Protein 6V4B (pdb70)

Foldseek 3Di:
DAKDKDKDWAAFFFKFKKKQWFDAFFKKKKKKKAFPWFLFWKKKAKFADDDGLCVQLVVLLPDDDQDLVSSCVSQCVSCVVRGPWMFTCSSPRRMTMTMDGHHHTGMMMMIMGGHWAADDPVGGRIGGTIHMMMMMMDTNDVVNVVVNRDGDDDDRMDTD/DFKDKDKDWAAFFFWFKKKQWFDAFQKKKKKKKAFPDFLFWKKKAKFADDDGLCVQLVVLLVDDDQDLVSSCVSQCVSCVVNGPWMWTCSSPRRMTMTMDGHHHTGMMMMIMGGHWAADDPVGGRIGGTIHMMMMMMDTNDVVNVVVNRDGDDDDRMDTD

Radius of gyration: 22.07 Å; Cα contacts (8 Å, |Δi|>4): 811; chains: 2; bounding box: 49×48×57 Å

InterPro domains:
  IPR006201 Neurotransmitter-gated ion-channel [PTHR18945] (329-595)
  IPR006202 Neurotransmitter-gated ion-channel ligand-binding domain [PF02931] (330-462)
  IPR036734 Neurotransmitter-gated ion-channel ligand-binding domain superfamily [G3DSA:2.70.170.10] (327-518)
  IPR036734 Neurotransmitter-gated ion-channel ligand-binding domain superfamily [SSF63712] (329-514)
  IPR038050 Neuronal acetylcholine receptor [G3DSA:1.20.58.390] (519-637)

Structure (mmCIF, N/CA/C/O backbone):
data_6V4B
#
_entry.id   6V4B
#
_cell.length_a   81.350
_cell.length_b   81.350
_cell.length_c   99.260
_cell.angle_alpha   90.000
_cell.angle_beta   90.000
_cell.angle_gamma   120.000
#
_symmetry.space_group_name_H-M   'P 61'
#
loop_
_entity.id
_entity.type
_entity.pdbx_description
1 polymer 'Neur_chan_LBD domain-containing protein'
2 non-polymer GLYCEROL
3 non-polymer '4-(2-HYDROXYETHYL)-1-PIPERAZINE ETHANESULFONIC ACID'
4 non-polymer 'PHOSPHATE ION'
5 water water
#
loop_
_atom_site.group_PDB
_atom_site.id
_atom_site.type_symbol
_atom_site.label_atom_id
_atom_site.label_alt_id
_atom_site.label_comp_id
_atom_site.label_asym_id
_atom_site.label_entity_id
_atom_site.label_seq_id
_atom_site.pdbx_PDB_ins_code
_atom_site.Cartn_x
_atom_site.Cartn_y
_atom_site.Cartn_z
_atom_site.occupancy
_atom_site.B_iso_or_equiv
_atom_site.auth_seq_id
_atom_site.auth_comp_id
_atom_site.auth_asym_id
_atom_site.auth_atom_id
_atom_site.pdbx_PDB_model_num
ATOM 1 N N . GLY A 1 36 ? 37.005 19.013 -17.708 1.00 45.09 36 GLY A N 1
ATOM 2 C CA . GLY A 1 36 ? 35.701 18.469 -17.370 1.00 42.56 36 GLY A CA 1
ATOM 3 C C . GLY A 1 36 ? 35.601 17.881 -15.973 1.00 43.43 36 GLY A C 1
ATOM 4 O O . GLY A 1 36 ? 36.499 17.157 -15.524 1.00 44.83 36 GLY A O 1
ATOM 5 N N . ARG A 1 37 ? 34.484 18.182 -15.286 1.00 34.84 37 ARG A N 1
ATOM 6 C CA . ARG A 1 37 ? 34.136 17.660 -13.963 1.00 33.10 37 ARG A CA 1
ATOM 7 C C . ARG A 1 37 ? 32.778 17.027 -14.159 1.00 34.75 37 ARG A C 1
ATOM 8 O O . ARG A 1 37 ? 31.887 17.666 -14.725 1.00 32.54 37 ARG A O 1
ATOM 16 N N . VAL A 1 38 ? 32.663 15.735 -13.808 1.00 30.47 38 VAL A N 1
ATOM 17 C CA . VAL A 1 38 ? 31.457 14.943 -13.980 1.00 28.94 38 VAL A CA 1
ATOM 18 C C . VAL A 1 38 ? 31.148 14.280 -12.636 1.00 33.15 38 VAL A C 1
ATOM 19 O O . VAL A 1 38 ? 32.049 13.715 -11.998 1.00 33.77 38 VAL A O 1
ATOM 23 N N . GLN A 1 39 ? 29.929 14.143 -12.402 1.00 28.39 39 GLN A N 1
ATOM 24 C CA . GLN A 1 39 ? 29.492 13.666 -11.101 1.00 29.86 39 GLN A CA 1
ATOM 25 C C . GLN A 1 39 ? 28.165 12.983 -11.285 1.00 32.33 39 GLN A C 1
ATOM 26 O O . GLN A 1 39 ? 27.373 13.410 -12.132 1.00 29.98 39 GLN A O 1
ATOM 32 N N A HIS A 1 40 ? 27.937 11.808 -10.643 0.70 31.95 40 HIS A N 1
ATOM 33 N N B HIS A 1 40 ? 27.924 11.774 -10.676 0.30 29.90 40 HIS A N 1
ATOM 34 C CA A HIS A 1 40 ? 26.813 10.878 -10.757 0.70 33.24 40 HIS A CA 1
ATOM 35 C CA B HIS A 1 40 ? 26.740 10.930 -10.870 0.30 29.81 40 HIS A CA 1
ATOM 36 C C A HIS A 1 40 ? 25.935 10.969 -9.507 0.70 33.92 40 HIS A C 1
ATOM 37 C C B HIS A 1 40 ? 25.943 10.775 -9.569 0.30 32.64 40 HIS A C 1
ATOM 38 O O A HIS A 1 40 ? 26.463 11.052 -8.390 0.70 32.63 40 HIS A O 1
ATOM 39 O O B HIS A 1 40 ? 26.528 10.593 -8.494 0.30 31.75 40 HIS A O 1
ATOM 52 N N . PHE A 1 41 ? 24.606 10.836 -9.686 1.00 28.32 41 PHE A N 1
ATOM 53 C CA . PHE A 1 41 ? 23.653 10.723 -8.586 1.00 27.88 41 PHE A CA 1
ATOM 54 C C . PHE A 1 41 ? 22.664 9.661 -8.987 1.00 31.31 41 PHE A C 1
ATOM 55 O O . PHE A 1 41 ? 22.395 9.493 -10.187 1.00 30.32 41 PHE A O 1
ATOM 63 N N . THR A 1 42 ? 22.113 8.949 -7.994 1.00 29.10 42 THR A N 1
ATOM 64 C CA . THR A 1 42 ? 21.059 7.944 -8.166 1.00 28.70 42 THR A CA 1
ATOM 65 C C . THR A 1 42 ? 19.908 8.454 -7.300 1.00 32.11 42 THR A C 1
ATOM 66 O O . THR A 1 42 ? 20.139 8.995 -6.221 1.00 32.13 42 THR A O 1
ATOM 70 N N . GLY A 1 43 ? 18.687 8.294 -7.772 1.00 28.22 43 GLY A N 1
ATOM 71 C CA . GLY A 1 43 ? 17.537 8.717 -7.008 1.00 27.04 43 GLY A CA 1
ATOM 72 C C . GLY A 1 43 ? 16.315 7.913 -7.358 1.00 30.46 43 GLY A C 1
ATOM 73 O O . GLY A 1 43 ? 16.342 7.099 -8.285 1.00 28.97 43 GLY A O 1
ATOM 74 N N A TYR A 1 44 ? 15.253 8.163 -6.643 0.70 28.76 44 TYR A N 1
ATOM 75 N N B TYR A 1 44 ? 15.244 8.127 -6.585 0.30 26.17 44 TYR A N 1
ATOM 76 C CA A TYR A 1 44 ? 13.998 7.487 -6.878 0.70 30.25 44 TYR A CA 1
ATOM 77 C CA B TYR A 1 44 ? 13.961 7.442 -6.719 0.30 25.92 44 TYR A CA 1
ATOM 78 C C A TYR A 1 44 ? 12.908 8.515 -6.782 0.70 31.76 44 TYR A C 1
ATOM 79 C C B TYR A 1 44 ? 12.819 8.453 -6.693 0.30 30.21 44 TYR A C 1
ATOM 80 O O A TYR A 1 44 ? 12.890 9.322 -5.842 0.70 30.46 44 TYR A O 1
ATOM 81 O O B TYR A 1 44 ? 12.681 9.197 -5.715 0.30 29.56 44 TYR A O 1
ATOM 98 N N . ILE A 1 45 ? 12.003 8.469 -7.765 1.00 27.39 45 ILE A N 1
ATOM 99 C CA . ILE A 1 45 ? 10.852 9.352 -7.895 1.00 25.20 45 ILE A CA 1
ATOM 100 C C . ILE A 1 45 ? 9.640 8.581 -7.428 1.00 29.93 45 ILE A C 1
ATOM 101 O O . ILE A 1 45 ? 9.228 7.616 -8.105 1.00 27.47 45 ILE A O 1
ATOM 106 N N A GLU A 1 46 ? 8.944 8.953 -6.301 0.50 25.31 46 GLU A N 1
ATOM 107 N N B GLU A 1 46 ? 9.136 8.897 -6.458 0.50 29.74 46 GLU A N 1
ATOM 108 C CA A GLU A 1 46 ? 7.594 8.499 -5.897 0.50 24.63 46 GLU A CA 1
ATOM 109 C CA B GLU A 1 46 ? 8.287 7.961 -5.725 0.50 30.55 46 GLU A CA 1
ATOM 110 C C A GLU A 1 46 ? 6.575 9.656 -5.726 0.50 27.76 46 GLU A C 1
ATOM 111 C C B GLU A 1 46 ? 6.817 8.127 -6.009 0.50 31.21 46 GLU A C 1
ATOM 112 O O A GLU A 1 46 ? 6.967 10.784 -5.428 0.50 28.28 46 GLU A O 1
ATOM 113 O O B GLU A 1 46 ? 6.142 7.135 -6.240 0.50 29.76 46 GLU A O 1
ATOM 124 N N A ASP A 1 47 ? 5.270 9.472 -5.669 0.50 23.39 47 ASP A N 1
ATOM 125 N N B ASP A 1 47 ? 6.535 9.345 -6.271 0.50 28.08 47 ASP A N 1
ATOM 126 C CA A ASP A 1 47 ? 4.394 10.575 -5.235 0.50 23.23 47 ASP A CA 1
ATOM 127 C CA B ASP A 1 47 ? 5.178 9.651 -6.730 0.50 27.03 47 ASP A CA 1
ATOM 128 C C A ASP A 1 47 ? 4.623 12.010 -5.762 0.50 28.23 47 ASP A C 1
ATOM 129 C C B ASP A 1 47 ? 5.105 10.468 -8.030 0.50 29.11 47 ASP A C 1
ATOM 130 O O A ASP A 1 47 ? 4.299 12.984 -5.102 0.50 28.10 47 ASP A O 1
ATOM 131 O O B ASP A 1 47 ? 4.020 10.819 -8.476 0.50 30.69 47 ASP A O 1
ATOM 140 N N A GLY A 1 48 ? 5.174 12.155 -6.948 0.50 25.30 48 GLY A N 1
ATOM 141 N N B GLY A 1 48 ? 6.247 10.838 -8.578 0.50 24.96 48 GLY A N 1
ATOM 142 C CA A GLY A 1 48 ? 5.439 13.452 -7.563 0.50 25.11 48 GLY A CA 1
ATOM 143 C CA B GLY A 1 48 ? 6.275 11.670 -9.772 0.50 23.40 48 GLY A CA 1
ATOM 144 C C A GLY A 1 48 ? 6.381 14.387 -6.812 0.50 29.56 48 GLY A C 1
ATOM 145 C C B GLY A 1 48 ? 6.928 13.018 -9.550 0.50 25.85 48 GLY A C 1
ATOM 146 O O A GLY A 1 48 ? 6.246 15.579 -6.898 0.50 29.92 48 GLY A O 1
ATOM 147 O O B GLY A 1 48 ? 7.521 13.572 -10.473 0.50 24.79 48 GLY A O 1
ATOM 148 N N A ARG A 1 49 ? 7.270 13.802 -6.021 0.50 24.86 49 ARG A N 1
ATOM 149 N N B ARG A 1 49 ? 6.880 13.539 -8.322 0.50 23.11 49 ARG A N 1
ATOM 150 C CA A ARG A 1 49 ? 8.242 14.506 -5.245 0.50 24.88 49 ARG A CA 1
ATOM 151 C CA B ARG A 1 49 ? 7.533 14.821 -8.012 0.50 22.06 49 ARG A CA 1
ATOM 152 C C A ARG A 1 49 ? 9.505 14.443 -6.081 0.50 27.19 49 ARG A C 1
ATOM 153 C C B ARG A 1 49 ? 9.055 14.628 -7.905 0.50 24.39 49 ARG A C 1
ATOM 154 O O A ARG A 1 49 ? 10.110 13.424 -6.234 0.50 26.33 49 ARG A O 1
ATOM 155 O O B ARG A 1 49 ? 9.511 13.525 -7.616 0.50 23.01 49 ARG A O 1
ATOM 170 N N A GLY A 1 50 ? 9.792 15.554 -6.722 0.50 23.51 50 GLY A N 1
ATOM 171 N N B GLY A 1 50 ? 9.825 15.680 -8.154 0.50 22.69 50 GLY A N 1
ATOM 172 C CA A GLY A 1 50 ? 11.030 15.703 -7.481 0.50 23.79 50 GLY A CA 1
ATOM 173 C CA B GLY A 1 50 ? 11.280 15.547 -8.151 0.50 22.51 50 GLY A CA 1
ATOM 174 C C A GLY A 1 50 ? 12.211 15.926 -6.565 0.50 27.24 50 GLY A C 1
ATOM 175 C C B GLY A 1 50 ? 12.096 15.767 -6.890 0.50 26.64 50 GLY A C 1
ATOM 176 O O A GLY A 1 50 ? 12.033 16.175 -5.363 0.50 26.86 50 GLY A O 1
ATOM 177 O O B GLY A 1 50 ? 11.565 15.865 -5.781 0.50 27.06 50 GLY A O 1
ATOM 178 N N . ILE A 1 51 ? 13.431 15.842 -7.108 1.00 23.78 51 ILE A N 1
ATOM 179 C CA . ILE A 1 51 ? 14.571 16.016 -6.211 1.00 22.89 51 ILE A CA 1
ATOM 180 C C . ILE A 1 51 ? 15.404 17.177 -6.751 1.00 26.73 51 ILE A C 1
ATOM 181 O O . ILE A 1 51 ? 15.673 17.245 -7.964 1.00 26.14 51 ILE A O 1
ATOM 186 N N . PHE A 1 52 ? 15.844 18.047 -5.837 1.00 25.07 52 PHE A N 1
ATOM 187 C CA . PHE A 1 52 ? 16.707 19.183 -6.137 1.00 26.00 52 PHE A CA 1
ATOM 188 C C . PHE A 1 52 ? 18.165 18.906 -5.816 1.00 29.51 52 PHE A C 1
ATOM 189 O O . PHE A 1 52 ? 18.475 18.281 -4.779 1.00 27.93 52 PHE A O 1
ATOM 197 N N . TYR A 1 53 ? 19.065 19.460 -6.660 1.00 23.90 53 TYR A N 1
ATOM 198 C CA . TYR A 1 53 ? 20.513 19.377 -6.496 1.00 23.49 53 TYR A CA 1
ATOM 199 C C . TYR A 1 53 ? 21.063 20.775 -6.592 1.00 30.11 53 TYR A C 1
ATOM 200 O O . TYR A 1 53 ? 20.714 21.492 -7.537 1.00 29.66 53 TYR A O 1
ATOM 209 N N . SER A 1 54 ? 21.894 21.162 -5.613 1.00 27.13 54 SER A N 1
ATOM 210 C CA . SER A 1 54 ? 22.543 22.471 -5.500 1.00 28.20 54 SER A CA 1
ATOM 211 C C . SER A 1 54 ? 23.820 22.542 -6.306 1.00 32.40 54 SER A C 1
ATOM 212 O O . SER A 1 54 ? 24.653 21.640 -6.217 1.00 33.57 54 SER A O 1
ATOM 215 N N . LEU A 1 55 ? 23.991 23.625 -7.059 1.00 28.41 55 LEU A N 1
ATOM 216 C CA . LEU A 1 55 ? 25.191 23.885 -7.851 1.00 28.54 55 LEU A CA 1
ATOM 217 C C . LEU A 1 55 ? 25.753 25.228 -7.344 1.00 33.07 55 LEU A C 1
ATOM 218 O O . LEU A 1 55 ? 25.510 26.265 -7.963 1.00 30.91 55 LEU A O 1
ATOM 223 N N . PRO A 1 56 ? 26.434 25.233 -6.176 1.00 31.76 56 PRO A N 1
ATOM 224 C CA . PRO A 1 56 ? 26.921 26.509 -5.628 1.00 33.24 56 PRO A CA 1
ATOM 225 C C . PRO A 1 56 ? 28.100 27.084 -6.398 1.00 36.04 56 PRO A C 1
ATOM 226 O O . PRO A 1 56 ? 28.899 26.335 -6.968 1.00 34.50 56 PRO A O 1
ATOM 230 N N . ASP A 1 57 ? 28.210 28.415 -6.403 1.00 35.37 57 ASP A N 1
ATOM 231 C CA . ASP A 1 57 ? 29.346 29.147 -6.976 1.00 37.28 57 ASP A CA 1
ATOM 232 C C . ASP A 1 57 ? 29.623 28.839 -8.469 1.00 39.15 57 ASP A C 1
ATOM 233 O O . ASP A 1 57 ? 30.786 28.674 -8.882 1.00 39.46 57 ASP A O 1
ATOM 238 N N . MET A 1 58 ? 28.544 28.781 -9.276 1.00 31.87 58 MET A N 1
ATOM 239 C CA . MET A 1 58 ? 28.669 28.644 -10.725 1.00 30.54 58 MET A CA 1
ATOM 240 C C . MET A 1 58 ? 29.164 29.998 -11.255 1.00 35.69 58 MET A C 1
ATOM 241 O O . MET A 1 58 ? 28.824 31.040 -10.686 1.00 35.20 58 MET A O 1
ATOM 246 N N . LYS A 1 59 ? 29.987 29.993 -12.275 1.00 32.00 59 LYS A N 1
ATOM 247 C CA . LYS A 1 59 ? 30.523 31.221 -12.856 1.00 32.58 59 LYS A CA 1
ATOM 248 C C . LYS A 1 59 ? 29.962 31.445 -14.238 1.00 35.41 59 LYS A C 1
ATOM 249 O O . LYS A 1 59 ? 29.738 30.507 -14.962 1.00 32.46 59 LYS A O 1
ATOM 255 N N . GLN A 1 60 ? 29.777 32.703 -14.605 1.00 35.71 60 GLN A N 1
ATOM 256 C CA . GLN A 1 60 ? 29.262 33.041 -15.907 1.00 36.00 60 GLN A CA 1
ATOM 257 C C . GLN A 1 60 ? 30.151 32.446 -16.970 1.00 40.09 60 GLN A C 1
ATOM 258 O O . GLN A 1 60 ? 31.348 32.541 -16.913 1.00 38.49 60 GLN A O 1
ATOM 264 N N . GLY A 1 61 ? 29.512 31.810 -17.935 1.00 37.71 61 GLY A N 1
ATOM 265 C CA . GLY A 1 61 ? 30.208 31.160 -19.009 1.00 38.63 61 GLY A CA 1
ATOM 266 C C . GLY A 1 61 ? 30.468 29.687 -18.809 1.00 41.03 61 GLY A C 1
ATOM 267 O O . GLY A 1 61 ? 30.766 28.992 -19.732 1.00 40.49 61 GLY A O 1
ATOM 268 N N . ASP A 1 62 ? 30.304 29.193 -17.596 1.00 35.57 62 ASP A N 1
ATOM 269 C CA . ASP A 1 62 ? 30.416 27.767 -17.345 1.00 33.10 62 ASP A CA 1
ATOM 270 C C . ASP A 1 62 ? 29.255 27.080 -18.114 1.00 34.92 62 ASP A C 1
ATOM 271 O O . ASP A 1 62 ? 28.214 27.651 -18.277 1.00 32.87 62 ASP A O 1
ATOM 276 N N . ILE A 1 63 ? 29.461 25.858 -18.591 1.00 31.00 63 ILE A N 1
ATOM 277 C CA . ILE A 1 63 ? 28.372 25.145 -19.243 1.00 28.91 63 ILE A CA 1
ATOM 278 C C . ILE A 1 63 ? 28.024 23.929 -18.422 1.00 32.21 63 ILE A C 1
ATOM 279 O O . ILE A 1 63 ? 28.886 23.080 -18.161 1.00 30.10 63 ILE A O 1
ATOM 284 N N . ILE A 1 64 ? 26.743 23.827 -18.052 1.00 27.68 64 ILE A N 1
ATOM 285 C CA . ILE A 1 64 ? 26.238 22.683 -17.313 1.00 27.89 64 ILE A CA 1
ATOM 286 C C . ILE A 1 64 ? 25.606 21.705 -18.311 1.00 28.35 64 ILE A C 1
ATOM 287 O O . ILE A 1 64 ? 24.780 22.100 -19.142 1.00 26.59 64 ILE A O 1
ATOM 292 N N . TYR A 1 65 ? 25.976 20.426 -18.201 1.00 25.35 65 TYR A N 1
ATOM 293 C CA . TYR A 1 65 ? 25.391 19.368 -19.006 1.00 26.03 65 TYR A CA 1
ATOM 294 C C . TYR A 1 65 ? 24.731 18.417 -18.033 1.00 27.93 65 TYR A C 1
ATOM 295 O O . TYR A 1 65 ? 25.301 18.085 -16.987 1.00 26.49 65 TYR A O 1
ATOM 304 N N . ALA A 1 66 ? 23.525 17.995 -18.355 1.00 24.51 66 ALA A N 1
ATOM 305 C CA . ALA A 1 66 ? 22.850 17.035 -17.513 1.00 24.32 66 ALA A CA 1
ATOM 306 C C . ALA A 1 66 ? 22.173 15.975 -18.366 1.00 28.24 66 ALA A C 1
ATOM 307 O O . ALA A 1 66 ? 21.611 16.292 -19.409 1.00 26.18 66 ALA A O 1
ATOM 309 N N . SER A 1 67 ? 22.271 14.720 -17.950 1.00 24.75 67 SER A N 1
ATOM 310 C CA . SER A 1 67 ? 21.512 13.641 -18.565 1.00 24.89 67 SER A CA 1
ATOM 311 C C . SER A 1 67 ? 20.846 12.864 -17.412 1.00 27.20 67 SER A C 1
ATOM 312 O O . SER A 1 67 ? 21.462 12.644 -16.363 1.00 25.13 67 SER A O 1
ATOM 315 N N . MET A 1 68 ? 19.588 12.519 -17.583 1.00 23.56 68 MET A N 1
ATOM 316 C CA . MET A 1 68 ? 18.839 11.803 -16.577 1.00 23.25 68 MET A CA 1
ATOM 317 C C . MET A 1 68 ? 18.202 10.611 -17.289 1.00 28.09 68 MET A C 1
ATOM 318 O O . MET A 1 68 ? 17.461 10.792 -18.260 1.00 28.59 68 MET A O 1
ATOM 323 N N . GLN A 1 69 ? 18.486 9.403 -16.952 1.00 24.80 69 GLN A N 1
ATOM 324 C CA . GLN A 1 69 ? 17.967 8.168 -17.508 1.00 26.99 69 GLN A CA 1
ATOM 325 C C . GLN A 1 69 ? 17.235 7.359 -16.482 1.00 28.69 69 GLN A C 1
ATOM 326 O O . GLN A 1 69 ? 17.712 7.204 -15.358 1.00 26.55 69 GLN A O 1
ATOM 332 N N . ASN A 1 70 ? 16.177 6.761 -17.032 1.00 24.48 70 ASN A N 1
ATOM 333 C CA . ASN A 1 70 ? 15.362 5.821 -16.276 1.00 24.47 70 ASN A CA 1
ATOM 334 C C . ASN A 1 70 ? 16.270 4.582 -15.983 1.00 28.37 70 ASN A C 1
ATOM 335 O O . ASN A 1 70 ? 16.892 4.054 -16.887 1.00 29.55 70 ASN A O 1
ATOM 340 N N . THR A 1 71 ? 16.345 4.139 -14.736 1.00 26.75 71 THR A N 1
ATOM 341 C CA . THR A 1 71 ? 17.093 2.901 -14.399 1.00 29.08 71 THR A CA 1
ATOM 342 C C . THR A 1 71 ? 16.166 1.836 -13.762 1.00 34.42 71 THR A C 1
ATOM 343 O O . THR A 1 71 ? 16.644 0.823 -13.245 1.00 37.47 71 THR A O 1
ATOM 347 N N . GLY A 1 72 ? 14.852 2.060 -13.799 1.00 30.94 72 GLY A N 1
ATOM 348 C CA . GLY A 1 72 ? 13.893 1.109 -13.245 1.00 31.58 72 GLY A CA 1
ATOM 349 C C . GLY A 1 72 ? 12.509 1.727 -13.147 1.00 33.97 72 GLY A C 1
ATOM 350 O O . GLY A 1 72 ? 12.403 2.935 -12.933 1.00 31.66 72 GLY A O 1
ATOM 351 N N . GLY A 1 73 ? 11.459 0.910 -13.287 1.00 31.86 73 GLY A N 1
ATOM 352 C CA . GLY A 1 73 ? 10.087 1.430 -13.251 1.00 30.67 73 GLY A CA 1
ATOM 353 C C . GLY A 1 73 ? 9.696 2.151 -14.526 1.00 32.28 73 GLY A C 1
ATOM 354 O O . GLY A 1 73 ? 10.460 2.143 -15.491 1.00 31.44 73 GLY A O 1
ATOM 355 N N . ASN A 1 74 ? 8.495 2.798 -14.554 1.00 28.96 74 ASN A N 1
ATOM 356 C CA . ASN A 1 74 ? 7.998 3.452 -15.768 1.00 28.11 74 ASN A CA 1
ATOM 357 C C . ASN A 1 74 ? 8.403 4.927 -15.892 1.00 31.17 74 ASN A C 1
ATOM 358 O O . ASN A 1 74 ? 7.885 5.626 -16.762 1.00 30.23 74 ASN A O 1
ATOM 363 N N . LEU A 1 75 ? 9.307 5.383 -15.041 1.00 27.39 75 LEU A N 1
ATOM 364 C CA . LEU A 1 75 ? 9.739 6.795 -15.008 1.00 25.96 75 LEU A CA 1
ATOM 365 C C . LEU A 1 75 ? 10.111 7.395 -16.371 1.00 29.37 75 LEU A C 1
ATOM 366 O O . LEU A 1 75 ? 11.027 6.920 -17.060 1.00 28.49 75 LEU A O 1
ATOM 371 N N . ASP A 1 76 ? 9.388 8.480 -16.732 1.00 25.91 76 ASP A N 1
ATOM 372 C CA . ASP A 1 76 ? 9.621 9.325 -17.905 1.00 24.71 76 ASP A CA 1
ATOM 373 C C . ASP A 1 76 ? 10.290 10.597 -17.318 1.00 26.05 76 ASP A C 1
ATOM 374 O O . ASP A 1 76 ? 9.615 11.420 -16.674 1.00 23.74 76 ASP A O 1
ATOM 379 N N . PRO A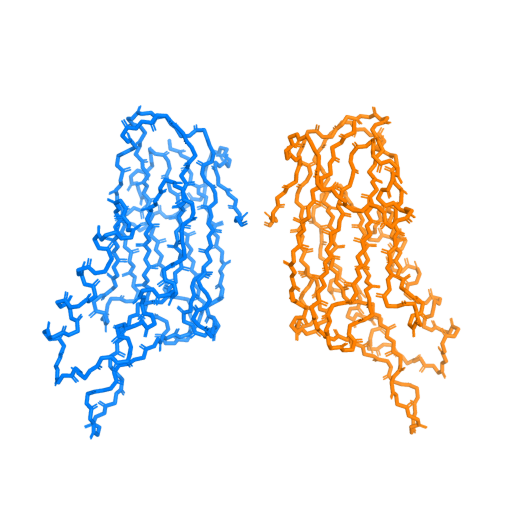 1 77 ? 11.628 10.710 -17.467 1.00 24.51 77 PRO A N 1
ATOM 380 C CA . PRO A 1 77 ? 12.340 11.828 -16.832 1.00 23.47 77 PRO A CA 1
ATOM 381 C C . PRO A 1 77 ? 12.011 13.210 -17.357 1.00 24.85 77 PRO A C 1
ATOM 382 O O . PRO A 1 77 ? 11.718 13.402 -18.535 1.00 24.95 77 PRO A O 1
ATOM 386 N N . LEU A 1 78 ? 12.082 14.166 -16.433 1.00 21.92 78 LEU A N 1
ATOM 387 C CA . LEU A 1 78 ? 12.007 15.594 -16.594 1.00 22.30 78 LEU A CA 1
ATOM 388 C C . LEU A 1 78 ? 13.215 16.148 -15.801 1.00 24.00 78 LEU A C 1
ATOM 389 O O . LEU A 1 78 ? 13.390 15.845 -14.597 1.00 24.97 78 LEU A O 1
ATOM 394 N N . VAL A 1 79 ? 14.083 16.867 -16.498 1.00 21.95 79 VAL A N 1
ATOM 395 C CA . VAL A 1 79 ? 15.281 17.496 -15.903 1.00 20.85 79 VAL A CA 1
ATOM 396 C C . VAL A 1 79 ? 15.231 18.978 -16.227 1.00 24.49 79 VAL A C 1
ATOM 397 O O . VAL A 1 79 ? 14.892 19.364 -17.362 1.00 21.84 79 VAL A O 1
ATOM 401 N N . GLY A 1 80 ? 15.504 19.796 -15.220 1.00 21.93 80 GLY A N 1
ATOM 402 C CA . GLY A 1 80 ? 15.519 21.244 -15.405 1.00 22.02 80 GLY A CA 1
ATOM 403 C C . GLY A 1 80 ? 16.593 21.916 -14.583 1.00 26.08 80 GLY A C 1
ATOM 404 O O . GLY A 1 80 ? 17.135 21.327 -13.641 1.00 25.26 80 GLY A O 1
ATOM 405 N N . ILE A 1 81 ? 16.852 23.180 -14.901 1.00 21.85 81 ILE A N 1
ATOM 406 C CA . ILE A 1 81 ? 17.775 24.018 -14.171 1.00 21.38 81 ILE A CA 1
ATOM 407 C C . ILE A 1 81 ? 17.085 25.341 -13.904 1.00 26.13 81 ILE A C 1
ATOM 408 O O . ILE A 1 81 ? 16.334 25.860 -14.750 1.00 25.26 81 ILE A O 1
ATOM 413 N N . MET A 1 82 ? 17.339 25.877 -12.730 1.00 25.54 82 MET A N 1
ATOM 414 C CA . MET A 1 82 ? 16.847 27.179 -12.328 1.00 25.91 82 MET A CA 1
ATOM 415 C C . MET A 1 82 ? 17.916 27.855 -11.444 1.00 29.81 82 MET A C 1
ATOM 416 O O . MET A 1 82 ? 18.936 27.229 -11.125 1.00 26.54 82 MET A O 1
ATOM 421 N N . ALA A 1 83 ? 17.696 29.128 -11.106 1.00 30.46 83 ALA A N 1
ATOM 422 C CA . ALA A 1 83 ? 18.595 29.923 -10.259 1.00 34.28 83 ALA A CA 1
ATOM 423 C C . ALA A 1 83 ? 18.213 29.678 -8.789 1.00 44.95 83 ALA A C 1
ATOM 424 O O . ALA A 1 83 ? 18.900 28.899 -8.126 1.00 50.36 83 ALA A O 1
ATOM 426 N N . GLU A 1 84 ? 17.105 30.275 -8.303 1.00 38.70 84 GLU A N 1
ATOM 427 C CA . GLU A 1 84 ? 16.581 30.057 -6.947 1.00 38.41 84 GLU A CA 1
ATOM 428 C C . GLU A 1 84 ? 15.665 28.834 -6.995 1.00 41.62 84 GLU A C 1
ATOM 429 O O . GLU A 1 84 ? 14.976 28.623 -7.995 1.00 38.55 84 GLU A O 1
ATOM 435 N N . GLU A 1 85 ? 15.662 28.030 -5.922 1.00 39.92 85 GLU A N 1
ATOM 436 C CA . GLU A 1 85 ? 14.848 26.828 -5.844 1.00 40.29 85 GLU A CA 1
ATOM 437 C C . GLU A 1 85 ? 13.350 27.164 -5.734 1.00 48.25 85 GLU A C 1
ATOM 438 O O . GLU A 1 85 ? 12.936 27.772 -4.745 1.00 50.32 85 GLU A O 1
ATOM 444 N N . ILE A 1 86 ? 12.552 26.863 -6.903 1.00 44.43 86 ILE A N 1
ATOM 445 C CA . ILE A 1 86 ? 11.098 27.008 -6.726 1.00 44.51 86 ILE A CA 1
ATOM 446 C C . ILE A 1 86 ? 10.447 25.621 -6.879 1.00 44.27 86 ILE A C 1
ATOM 447 O O . ILE A 1 86 ? 10.846 24.853 -7.751 1.00 41.54 86 ILE A O 1
ATOM 452 N N . ASP A 1 87 ? 9.360 25.270 -6.449 1.00 39.71 87 ASP A N 1
ATOM 453 C CA . ASP A 1 87 ? 8.734 23.951 -6.560 1.00 37.01 87 ASP A CA 1
ATOM 454 C C . ASP A 1 87 ? 7.856 23.745 -7.789 1.00 37.44 87 ASP A C 1
ATOM 455 O O . ASP A 1 87 ? 6.736 24.259 -7.836 1.00 39.02 87 ASP A O 1
ATOM 460 N N . PRO A 1 88 ? 8.276 22.882 -8.736 1.00 30.48 88 PRO A N 1
ATOM 461 C CA . PRO A 1 88 ? 7.438 22.635 -9.924 1.00 29.24 88 PRO A CA 1
ATOM 462 C C . PRO A 1 88 ? 6.145 21.891 -9.585 1.00 30.00 88 PRO A C 1
ATOM 463 O O . PRO A 1 88 ? 5.207 21.925 -10.380 1.00 29.12 88 PRO A O 1
ATOM 467 N N . ALA A 1 89 ? 6.097 21.212 -8.406 1.00 25.95 89 ALA A N 1
ATOM 468 C CA . ALA A 1 89 ? 4.939 20.400 -8.034 1.00 24.99 89 ALA A CA 1
ATOM 469 C C . ALA A 1 89 ? 3.632 21.204 -8.058 1.00 26.45 89 ALA A C 1
ATOM 470 O O . ALA A 1 89 ? 2.589 20.692 -8.469 1.00 26.51 89 ALA A O 1
ATOM 472 N N . VAL A 1 90 ? 3.688 22.455 -7.640 1.00 23.67 90 VAL A N 1
ATOM 473 C CA . VAL A 1 90 ? 2.473 23.298 -7.603 1.00 24.81 90 VAL A CA 1
ATOM 474 C C . VAL A 1 90 ? 1.912 23.559 -9.012 1.00 26.96 90 VAL A C 1
ATOM 475 O O . VAL A 1 90 ? 0.754 23.225 -9.273 1.00 25.68 90 VAL A O 1
ATOM 479 N N . SER A 1 91 ? 2.720 24.172 -9.906 1.00 25.02 91 SER A N 1
ATOM 480 C CA . SER A 1 91 ? 2.254 24.446 -11.273 1.00 26.87 91 SER A CA 1
ATOM 481 C C . SER A 1 91 ? 2.006 23.178 -12.103 1.00 31.86 91 SER A C 1
ATOM 482 O O . SER A 1 91 ? 1.005 23.123 -12.818 1.00 32.32 91 SER A O 1
ATOM 485 N N . LEU A 1 92 ? 2.843 22.121 -11.954 1.00 28.85 92 LEU A N 1
ATOM 486 C CA . LEU A 1 92 ? 2.609 20.857 -12.693 1.00 28.34 92 LEU A CA 1
ATOM 487 C C . LEU A 1 92 ? 1.353 20.142 -12.196 1.00 32.48 92 LEU A C 1
ATOM 488 O O . LEU A 1 92 ? 0.627 19.539 -12.993 1.00 31.71 92 LEU A O 1
ATOM 493 N N . GLY A 1 93 ? 1.082 20.252 -10.889 1.00 27.93 93 GLY A N 1
ATOM 494 C CA . GLY A 1 93 ? -0.147 19.727 -10.285 1.00 26.75 93 GLY A CA 1
ATOM 495 C C . GLY A 1 93 ? -1.363 20.346 -10.942 1.00 31.12 93 GLY A C 1
ATOM 496 O O . GLY A 1 93 ? -2.353 19.663 -11.203 1.00 32.36 93 GLY A O 1
ATOM 497 N N . GLN A 1 94 ? -1.297 21.649 -11.254 1.00 28.28 94 GLN A N 1
ATOM 498 C CA . GLN A 1 94 ? -2.418 22.329 -11.921 1.00 28.60 94 GLN A CA 1
ATOM 499 C C . GLN A 1 94 ? -2.626 21.815 -13.373 1.00 31.46 94 GLN A C 1
ATOM 500 O O . GLN A 1 94 ? -3.763 21.766 -13.844 1.00 31.91 94 GLN A O 1
ATOM 506 N N . VAL A 1 95 ? -1.534 21.389 -14.050 1.00 27.74 95 VAL A N 1
ATOM 507 C CA . VAL A 1 95 ? -1.595 20.837 -15.414 1.00 28.24 95 VAL A CA 1
ATOM 508 C C . VAL A 1 95 ? -2.376 19.515 -15.331 1.00 31.30 95 VAL A C 1
ATOM 509 O O . VAL A 1 95 ? -3.234 19.259 -16.164 1.00 30.90 95 VAL A O 1
ATOM 513 N N . LEU A 1 96 ? -2.094 18.712 -14.297 1.00 30.61 96 LEU A N 1
ATOM 514 C CA . LEU A 1 96 ? -2.726 17.400 -14.070 1.00 31.53 96 LEU A CA 1
ATOM 515 C C . LEU A 1 96 ? -4.233 17.463 -13.884 1.00 35.79 96 LEU A C 1
ATOM 516 O O . LEU A 1 96 ? -4.944 16.539 -14.266 1.00 34.88 96 LEU A O 1
ATOM 521 N N . GLU A 1 97 ? -4.722 18.593 -13.256 1.00 34.72 97 GLU A N 1
ATOM 522 C CA . GLU A 1 97 ? -6.168 18.807 -13.159 1.00 36.65 97 GLU A CA 1
ATOM 523 C C . GLU A 1 97 ? -6.807 19.273 -14.460 1.00 41.22 97 GLU A C 1
ATOM 524 O O . GLU A 1 97 ? -8.021 19.114 -14.638 1.00 41.89 97 GLU A O 1
ATOM 530 N N . LYS A 1 98 ? -6.218 19.842 -15.281 1.00 37.92 98 LYS A N 1
ATOM 531 C CA . LYS A 1 98 ? -6.830 20.362 -16.507 1.00 38.06 98 LYS A CA 1
ATOM 532 C C . LYS A 1 98 ? -7.488 19.292 -17.348 1.00 43.60 98 LYS A C 1
ATOM 533 O O . LYS A 1 98 ? -7.041 18.138 -17.361 1.00 42.52 98 LYS A O 1
ATOM 539 N N . ALA A 1 99 ? -8.577 19.680 -18.034 1.00 43.61 99 ALA A N 1
ATOM 540 C CA . ALA A 1 99 ? -9.295 18.804 -18.949 1.00 44.13 99 ALA A CA 1
ATOM 541 C C . ALA A 1 99 ? -8.459 18.837 -20.223 1.00 45.42 99 ALA A C 1
ATOM 542 O O . ALA A 1 99 ? -8.353 19.883 -20.882 1.00 48.10 99 ALA A O 1
ATOM 544 N N . LEU A 1 100 ? -7.741 17.745 -20.466 1.00 36.74 100 LEU A N 1
ATOM 545 C CA . LEU A 1 100 ? -6.859 17.588 -21.619 1.00 35.27 100 LEU A CA 1
ATOM 546 C C . LEU A 1 100 ? -7.384 16.449 -22.466 1.00 39.00 100 LEU A C 1
ATOM 547 O O . LEU A 1 100 ? -7.666 15.374 -21.942 1.00 38.88 100 LEU A O 1
ATOM 552 N N . ALA A 1 101 ? -7.568 16.704 -23.755 1.00 36.44 101 ALA A N 1
ATOM 553 C CA . ALA A 1 101 ? -8.131 15.710 -24.667 1.00 37.28 101 ALA A CA 1
ATOM 554 C C . ALA A 1 101 ? -7.064 14.994 -25.491 1.00 37.24 101 ALA A C 1
ATOM 555 O O . ALA A 1 101 ? -7.346 13.949 -26.071 1.00 36.56 101 ALA A O 1
ATOM 557 N N . SER A 1 102 ? -5.850 15.559 -25.574 1.00 31.45 102 SER A N 1
ATOM 558 C CA . SER A 1 102 ? -4.814 14.976 -26.403 1.00 30.50 102 SER A CA 1
ATOM 559 C C . SER A 1 102 ? -3.421 15.338 -25.957 1.00 31.97 102 SER A C 1
ATOM 560 O O . SER A 1 102 ? -3.227 16.311 -25.203 1.00 29.71 102 SER A O 1
ATOM 563 N N . GLU A 1 103 ? -2.443 14.611 -26.516 1.00 29.29 103 GLU A N 1
ATOM 564 C CA . GLU A 1 103 ? -1.029 14.858 -26.272 1.00 28.65 103 GLU A CA 1
ATOM 565 C C . GLU A 1 103 ? -0.636 16.291 -26.706 1.00 32.91 103 GLU A C 1
ATOM 566 O O . GLU A 1 103 ? 0.132 16.928 -25.984 1.00 30.25 103 GLU A O 1
ATOM 572 N N . ASN A 1 104 ? -1.212 16.814 -27.828 1.00 31.37 104 ASN A N 1
ATOM 573 C CA . ASN A 1 104 ? -0.939 18.194 -28.286 1.00 32.06 104 ASN A CA 1
ATOM 574 C C . ASN A 1 104 ? -1.333 19.218 -27.200 1.00 33.51 104 ASN A C 1
ATOM 575 O O . ASN A 1 104 ? -0.536 20.123 -26.895 1.00 30.90 104 ASN A O 1
ATOM 580 N N . ASP A 1 105 ? -2.530 19.040 -26.596 1.00 28.72 105 ASP A N 1
ATOM 581 C CA . ASP A 1 105 ? -3.034 19.893 -25.499 1.00 28.28 105 ASP A CA 1
ATOM 582 C C . ASP A 1 105 ? -2.073 19.800 -24.284 1.00 31.26 105 ASP A C 1
ATOM 583 O O . ASP A 1 105 ? -1.704 20.817 -23.704 1.00 30.19 105 ASP A O 1
ATOM 588 N N . LEU A 1 106 ? -1.649 18.575 -23.928 1.00 27.18 106 LEU A N 1
ATOM 589 C CA . LEU A 1 106 ? -0.729 18.355 -22.815 1.00 25.70 106 LEU A CA 1
ATOM 590 C C . LEU A 1 106 ? 0.616 19.047 -23.085 1.00 27.87 106 LEU A C 1
ATOM 591 O O . LEU A 1 106 ? 1.058 19.807 -22.226 1.00 27.57 106 LEU A O 1
ATOM 596 N N . ILE A 1 107 ? 1.228 18.830 -24.285 1.00 26.40 107 ILE A N 1
ATOM 597 C CA . ILE A 1 107 ? 2.504 19.474 -24.655 1.00 26.35 107 ILE A CA 1
ATOM 598 C C . ILE A 1 107 ? 2.381 21.003 -24.509 1.00 29.51 107 ILE A C 1
ATOM 599 O O . ILE A 1 107 ? 3.259 21.616 -23.903 1.00 27.72 107 ILE A O 1
ATOM 604 N N . SER A 1 108 ? 1.281 21.584 -25.003 1.00 26.91 108 SER A N 1
ATOM 605 C CA . SER A 1 108 ? 1.002 23.039 -24.908 1.00 29.02 108 SER A CA 1
ATOM 606 C C . SER A 1 108 ? 1.001 23.539 -23.433 1.00 32.13 108 SER A C 1
ATOM 607 O O . SER A 1 108 ? 1.748 24.465 -23.103 1.00 31.71 108 SER A O 1
ATOM 610 N N . GLU A 1 109 ? 0.219 22.911 -22.565 1.00 26.53 109 GLU A N 1
ATOM 611 C CA . GLU A 1 109 ? 0.150 23.291 -21.158 1.00 26.31 109 GLU A CA 1
ATOM 612 C C . GLU A 1 109 ? 1.452 23.086 -20.397 1.00 29.39 109 GLU A C 1
ATOM 613 O O . GLU A 1 109 ? 1.861 23.908 -19.640 1.00 30.46 109 GLU A O 1
ATOM 619 N N . LEU A 1 110 ? 2.077 21.948 -20.625 1.00 24.74 110 LEU A N 1
ATOM 620 C CA . LEU A 1 110 ? 3.311 21.616 -19.971 1.00 23.88 110 LEU A CA 1
ATOM 621 C C . LEU A 1 110 ? 4.435 22.568 -20.344 1.00 26.53 110 LEU A C 1
ATOM 622 O O . LEU A 1 110 ? 5.154 23.017 -19.512 1.00 25.28 110 LEU A O 1
ATOM 627 N N . THR A 1 111 ? 4.529 22.874 -21.615 1.00 23.34 111 THR A N 1
ATOM 628 C CA . THR A 1 111 ? 5.557 23.767 -22.101 1.00 23.91 111 THR A CA 1
ATOM 629 C C . THR A 1 111 ? 5.408 25.179 -21.530 1.00 28.24 111 THR A C 1
ATOM 630 O O . THR A 1 111 ? 6.367 25.778 -21.141 1.00 27.23 111 THR A O 1
ATOM 634 N N . ALA A 1 112 ? 4.188 25.663 -21.475 1.00 26.17 112 ALA A N 1
ATOM 635 C CA . ALA A 1 112 ? 3.905 27.007 -20.942 1.00 28.91 112 ALA A CA 1
ATOM 636 C C . ALA A 1 112 ? 4.407 27.102 -19.483 1.00 32.06 112 ALA A C 1
ATOM 637 O O . ALA A 1 112 ? 5.131 28.035 -19.125 1.00 30.81 112 ALA A O 1
ATOM 639 N N . VAL A 1 113 ? 4.081 26.079 -18.676 1.00 27.18 113 VAL A N 1
ATOM 640 C CA . VAL A 1 113 ? 4.476 25.977 -17.274 1.00 27.48 113 VAL A CA 1
ATOM 641 C C . VAL A 1 113 ? 6.001 25.817 -17.128 1.00 28.06 113 VAL A C 1
ATOM 642 O O . VAL A 1 113 ? 6.634 26.617 -16.425 1.00 27.15 113 VAL A O 1
ATOM 646 N N . ALA A 1 114 ? 6.591 24.797 -17.794 1.00 25.09 114 ALA A N 1
ATOM 647 C CA . ALA A 1 114 ? 8.022 24.511 -17.696 1.00 25.06 114 ALA A CA 1
ATOM 648 C C . ALA A 1 114 ? 8.927 25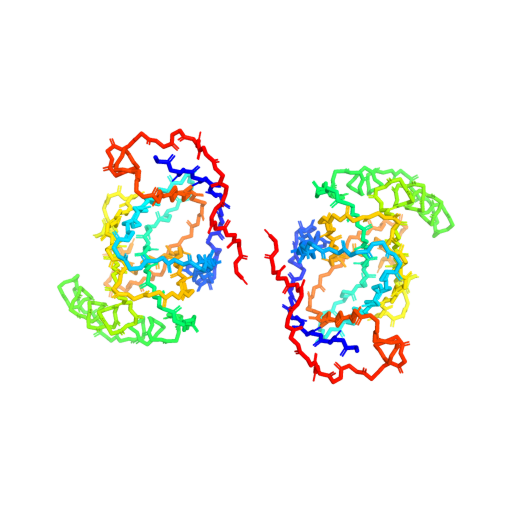.675 -18.178 1.00 28.34 114 ALA A C 1
ATOM 649 O O . ALA A 1 114 ? 9.920 25.989 -17.526 1.00 26.45 114 ALA A O 1
ATOM 651 N N . ASP A 1 115 ? 8.529 26.358 -19.255 1.00 26.67 115 ASP A N 1
ATOM 652 C CA . ASP A 1 115 ? 9.251 27.534 -19.774 1.00 26.51 115 ASP A CA 1
ATOM 653 C C . ASP A 1 115 ? 9.247 28.641 -18.737 1.00 31.41 115 ASP A C 1
ATOM 654 O O . ASP A 1 115 ? 10.178 29.418 -18.688 1.00 32.18 115 ASP A O 1
ATOM 659 N N . ARG A 1 116 ? 8.218 28.720 -17.912 1.00 29.12 116 ARG A N 1
ATOM 660 C CA . ARG A 1 116 ? 8.150 29.750 -16.889 1.00 32.64 116 ARG A CA 1
ATOM 661 C C . ARG A 1 116 ? 9.012 29.392 -15.657 1.00 36.34 116 ARG A C 1
ATOM 662 O O . ARG A 1 116 ? 9.741 30.251 -15.146 1.00 37.52 116 ARG A O 1
ATOM 670 N N . ILE A 1 117 ? 8.903 28.147 -15.199 1.00 30.78 117 ILE A N 1
ATOM 671 C CA . ILE A 1 117 ? 9.554 27.579 -14.009 1.00 32.66 117 ILE A CA 1
ATOM 672 C C . ILE A 1 117 ? 11.068 27.412 -14.159 1.00 33.93 117 ILE A C 1
ATOM 673 O O . ILE A 1 117 ? 11.802 27.655 -13.198 1.00 34.94 117 ILE A O 1
ATOM 678 N N . PHE A 1 118 ? 11.514 26.903 -15.318 1.00 25.69 118 PHE A N 1
ATOM 679 C CA . PHE A 1 118 ? 12.917 26.600 -15.557 1.00 24.56 118 PHE A CA 1
ATOM 680 C C . PHE A 1 118 ? 13.615 27.584 -16.463 1.00 29.27 118 PHE A C 1
ATOM 681 O O . PHE A 1 118 ? 12.989 28.088 -17.385 1.00 29.33 118 PHE A O 1
ATOM 689 N N . LEU A 1 119 ? 14.929 27.774 -16.254 1.00 25.69 119 LEU A N 1
ATOM 690 C CA . LEU A 1 119 ? 15.818 28.545 -17.127 1.00 27.68 119 LEU A CA 1
ATOM 691 C C . LEU A 1 119 ? 16.149 27.682 -18.352 1.00 30.38 119 LEU A C 1
ATOM 692 O O . LEU A 1 119 ? 16.388 28.200 -19.429 1.00 29.77 119 LEU A O 1
ATOM 697 N N . GLY A 1 120 ? 16.151 26.368 -18.149 1.00 25.88 120 GLY A N 1
ATOM 698 C CA . GLY A 1 120 ? 16.390 25.374 -19.179 1.00 25.11 120 GLY A CA 1
ATOM 699 C C . GLY A 1 120 ? 15.799 24.057 -18.713 1.00 27.26 120 GLY A C 1
ATOM 700 O O . GLY A 1 120 ? 15.865 23.749 -17.511 1.00 24.40 120 GLY A O 1
ATOM 701 N N . TRP A 1 121 ? 15.199 23.275 -19.626 1.00 24.49 121 TRP A N 1
ATOM 702 C CA . TRP A 1 121 ? 14.597 21.982 -19.254 1.00 24.96 121 TRP A CA 1
ATOM 703 C C . TRP A 1 121 ? 14.471 21.036 -20.438 1.00 26.52 121 TRP A C 1
ATOM 704 O O . TRP A 1 121 ? 14.507 21.468 -21.594 1.00 25.03 121 T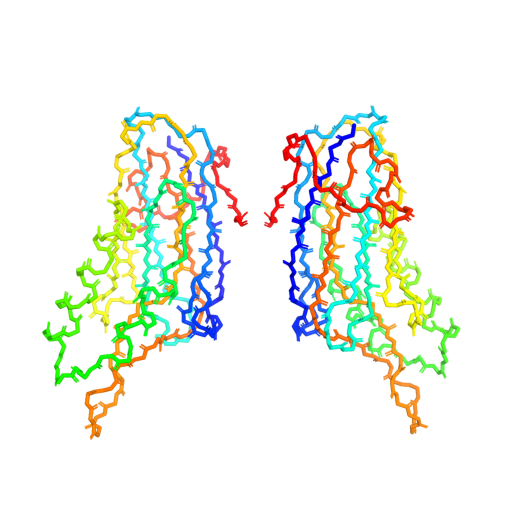RP A O 1
ATOM 715 N N . ASP A 1 122 ? 14.235 19.761 -20.129 1.00 22.85 122 ASP A N 1
ATOM 716 C CA . ASP A 1 122 ? 14.025 18.728 -21.139 1.00 23.92 122 ASP A CA 1
ATOM 717 C C . ASP A 1 122 ? 13.294 17.603 -20.485 1.00 27.01 122 ASP A C 1
ATOM 718 O O . ASP A 1 122 ? 13.500 17.306 -19.300 1.00 24.85 122 ASP A O 1
ATOM 723 N N . ASP A 1 123 ? 12.406 17.007 -21.247 1.00 24.25 123 ASP A N 1
ATOM 724 C CA . ASP A 1 123 ? 11.771 15.776 -20.841 1.00 24.76 123 ASP A CA 1
ATOM 725 C C . ASP A 1 123 ? 11.967 14.749 -21.978 1.00 32.11 123 ASP A C 1
ATOM 726 O O . ASP A 1 123 ? 12.593 15.071 -22.990 1.00 31.75 123 ASP A O 1
ATOM 731 N N . ASP A 1 124 ? 11.480 13.542 -21.803 1.00 30.78 124 ASP A N 1
ATOM 732 C CA . ASP A 1 124 ? 11.695 12.484 -22.781 1.00 32.64 124 ASP A CA 1
ATOM 733 C C . ASP A 1 124 ? 10.556 12.363 -23.819 1.00 38.44 124 ASP A C 1
ATOM 734 O O . ASP A 1 124 ? 10.484 11.356 -24.531 1.00 38.65 124 ASP A O 1
ATOM 739 N N . GLY A 1 125 ? 9.663 13.360 -23.852 1.00 37.22 125 GLY A N 1
ATOM 740 C CA . GLY A 1 125 ? 8.489 13.391 -24.723 1.00 37.04 125 GLY A CA 1
ATOM 741 C C . GLY A 1 125 ? 7.551 12.217 -24.494 1.00 40.74 125 GLY A C 1
ATOM 742 O O . GLY A 1 125 ? 6.720 11.916 -25.355 1.00 40.82 125 GLY A O 1
ATOM 743 N N . GLY A 1 126 ? 7.701 11.544 -23.341 1.00 35.89 126 GLY A N 1
ATOM 744 C CA . GLY A 1 126 ? 6.975 10.323 -23.010 1.00 36.76 126 GLY A CA 1
ATOM 745 C C . GLY A 1 126 ? 7.391 9.126 -23.861 1.00 40.79 126 GLY A C 1
ATOM 746 O O . GLY A 1 126 ? 6.635 8.161 -23.976 1.00 40.84 126 GLY A O 1
ATOM 747 N N . LYS A 1 127 ? 8.608 9.160 -24.462 1.00 36.16 127 LYS A N 1
ATOM 748 C CA . LYS A 1 127 ? 9.050 8.046 -25.318 1.00 36.09 127 LYS A CA 1
ATOM 749 C C . LYS A 1 127 ? 10.541 7.678 -25.185 1.00 37.79 127 LYS A C 1
ATOM 750 O O . LYS A 1 127 ? 10.886 6.525 -25.379 1.00 38.34 127 LYS A O 1
ATOM 756 N N . GLY A 1 128 ? 11.386 8.649 -24.873 1.00 32.80 128 GLY A N 1
ATOM 757 C CA . GLY A 1 128 ? 12.826 8.447 -24.771 1.00 33.25 128 GLY A CA 1
ATOM 758 C C . GLY A 1 128 ? 13.389 7.721 -23.560 1.00 35.02 128 GLY A C 1
ATOM 759 O O . GLY A 1 128 ? 14.446 7.089 -23.667 1.00 35.58 128 GLY A O 1
ATOM 760 N N . TYR A 1 129 ? 12.759 7.891 -22.370 1.00 28.30 129 TYR A N 1
ATOM 761 C CA . TYR A 1 129 ? 13.248 7.374 -21.066 1.00 27.56 129 TYR A CA 1
ATOM 762 C C . TYR A 1 129 ? 14.618 7.950 -20.670 1.00 28.09 129 TYR A C 1
ATOM 763 O O . TYR A 1 129 ? 15.310 7.463 -19.760 1.00 26.26 129 TYR A O 1
ATOM 772 N N . SER A 1 130 ? 14.967 9.052 -21.339 1.00 24.14 130 SER A N 1
ATOM 773 C CA . SER A 1 130 ? 16.213 9.771 -21.136 1.00 23.35 130 SER A CA 1
ATOM 774 C C . SER A 1 130 ? 15.922 11.222 -21.437 1.00 26.84 130 SER A C 1
ATOM 775 O O . SER A 1 130 ? 15.148 11.519 -22.360 1.00 27.98 130 SER A O 1
ATOM 778 N N . ALA A 1 131 ? 16.490 12.126 -20.642 1.00 23.36 131 ALA A N 1
ATOM 779 C CA . ALA A 1 131 ? 16.308 13.556 -20.855 1.00 23.56 131 ALA A CA 1
ATOM 780 C C . ALA A 1 131 ? 17.673 14.189 -20.703 1.00 28.40 131 ALA A C 1
ATOM 781 O O . ALA A 1 131 ? 18.443 13.783 -19.828 1.00 28.04 131 ALA A O 1
ATOM 783 N N . SER A 1 132 ? 18.005 15.129 -21.581 1.00 24.52 132 SER A N 1
ATOM 784 C CA . SER A 1 132 ? 19.320 15.768 -21.505 1.00 24.78 132 SER A CA 1
ATOM 785 C C . SER A 1 132 ? 19.201 17.247 -21.735 1.00 29.25 132 SER A C 1
ATOM 786 O O . SER A 1 132 ? 18.306 17.722 -22.450 1.00 27.61 132 SER A O 1
ATOM 789 N N . LEU A 1 133 ? 20.124 17.973 -21.143 1.00 25.93 133 LEU A N 1
ATOM 790 C CA . LEU A 1 133 ? 20.104 19.422 -21.138 1.00 27.45 133 LEU A CA 1
ATOM 791 C C . LEU A 1 133 ? 21.540 19.951 -21.245 1.00 28.45 133 LEU A C 1
ATOM 792 O O . LEU A 1 133 ? 22.475 19.338 -20.748 1.00 25.65 133 LEU A O 1
ATOM 797 N N . GLU A 1 134 ? 21.676 21.122 -21.849 1.00 25.65 134 GLU A N 1
ATOM 798 C CA . GLU A 1 134 ? 22.930 21.875 -21.962 1.00 26.17 134 GLU A CA 1
ATOM 799 C C . GLU A 1 134 ? 22.522 23.288 -21.611 1.00 29.80 134 GLU A C 1
ATOM 800 O O . GLU A 1 134 ? 21.533 23.791 -22.158 1.00 29.95 134 GLU A O 1
ATOM 806 N N . PHE A 1 135 ? 23.231 23.914 -20.665 1.00 26.40 135 PHE A N 1
ATOM 807 C CA . PHE A 1 135 ? 22.855 25.248 -20.217 1.00 25.74 135 PHE A CA 1
ATOM 808 C C . PHE A 1 135 ? 24.078 26.069 -19.886 1.00 29.96 135 PHE A C 1
ATOM 809 O O . PHE A 1 135 ? 24.882 25.664 -19.038 1.00 30.58 135 PHE A O 1
ATOM 817 N N . THR A 1 136 ? 24.179 27.249 -20.500 1.00 28.51 136 THR A N 1
ATOM 818 C CA . THR A 1 136 ? 25.278 28.175 -20.252 1.00 29.16 136 THR A CA 1
ATOM 819 C C . THR A 1 136 ? 24.877 29.076 -19.088 1.00 31.98 136 THR A C 1
ATOM 820 O O . THR A 1 136 ? 23.853 29.762 -19.160 1.00 32.03 136 THR A O 1
ATOM 824 N N . ILE A 1 137 ? 25.680 29.058 -18.016 1.00 27.74 137 ILE A N 1
ATOM 825 C CA . ILE A 1 137 ? 25.432 29.890 -16.836 1.00 28.52 137 ILE A CA 1
ATOM 826 C C . ILE A 1 137 ? 25.457 31.399 -17.258 1.00 35.80 137 ILE A C 1
ATOM 827 O O . ILE A 1 137 ? 26.470 31.856 -17.790 1.00 34.29 137 ILE A O 1
ATOM 832 N N . PRO A 1 138 ? 24.347 32.160 -17.060 1.00 35.12 138 PRO A N 1
ATOM 833 C CA . PRO A 1 138 ? 24.325 33.568 -17.514 1.00 35.95 138 PRO A CA 1
ATOM 834 C C . PRO A 1 138 ? 24.975 34.575 -16.553 1.00 38.69 138 PRO A C 1
ATOM 835 O O . PRO A 1 138 ? 25.344 35.692 -16.959 1.00 39.65 138 PRO A O 1
ATOM 839 N N . ARG A 1 139 ? 25.069 34.211 -15.269 1.00 35.75 139 ARG A N 1
ATOM 840 C CA . ARG A 1 139 ? 25.646 35.054 -14.230 1.00 36.55 139 ARG A CA 1
ATOM 841 C C . ARG A 1 139 ? 26.170 34.214 -13.077 1.00 38.43 139 ARG A C 1
ATOM 842 O O . ARG A 1 139 ? 25.678 33.098 -12.845 1.00 35.39 139 ARG A O 1
ATOM 850 N N . ASP A 1 140 ? 27.153 34.753 -12.344 1.00 36.07 140 ASP A N 1
ATOM 851 C CA . ASP A 1 140 ? 27.684 34.047 -11.171 1.00 35.55 140 ASP A CA 1
ATOM 852 C C . ASP A 1 140 ? 26.565 33.841 -10.145 1.00 38.77 140 ASP A C 1
ATOM 853 O O . ASP A 1 140 ? 25.719 34.717 -9.949 1.00 37.89 140 ASP A O 1
ATOM 858 N N . GLY A 1 141 ? 26.566 32.681 -9.510 1.00 34.99 141 GLY A N 1
ATOM 859 C CA . GLY A 1 141 ? 25.593 32.389 -8.468 1.00 34.39 141 GLY A CA 1
ATOM 860 C C . GLY A 1 141 ? 25.347 30.919 -8.281 1.00 35.54 141 GLY A C 1
ATOM 861 O O . GLY A 1 141 ? 25.987 30.084 -8.929 1.00 33.37 141 GLY A O 1
ATOM 862 N N . THR A 1 142 ? 24.423 30.619 -7.367 1.00 32.27 142 THR A N 1
ATOM 863 C CA . THR A 1 142 ? 23.978 29.272 -7.040 1.00 31.07 142 THR A CA 1
ATOM 864 C C . THR A 1 142 ? 22.800 28.912 -7.945 1.00 32.50 142 THR A C 1
ATOM 865 O O . THR A 1 142 ? 21.840 29.686 -8.097 1.00 32.06 142 THR A O 1
ATOM 869 N N . TYR A 1 143 ? 22.899 27.739 -8.556 1.00 27.26 143 TYR A N 1
ATOM 870 C CA . TYR A 1 143 ? 21.844 27.212 -9.414 1.00 25.36 143 TYR A CA 1
ATOM 871 C C . TYR A 1 143 ? 21.365 25.904 -8.833 1.00 28.13 143 TYR A C 1
ATOM 872 O O . TYR A 1 143 ? 22.013 25.349 -7.930 1.00 27.47 143 TYR A O 1
ATOM 881 N N . HIS A 1 144 ? 20.192 25.464 -9.273 1.00 25.20 144 HIS A N 1
ATOM 882 C CA . HIS A 1 144 ? 19.625 24.201 -8.834 1.00 26.58 144 HIS A CA 1
ATOM 883 C C . HIS A 1 144 ? 19.163 23.376 -10.015 1.00 28.72 144 HIS A C 1
ATOM 884 O O . HIS A 1 144 ? 18.540 23.902 -10.951 1.00 28.37 144 HIS A O 1
ATOM 891 N N . ILE A 1 145 ? 19.487 22.086 -9.980 1.00 24.23 145 ILE A N 1
ATOM 892 C CA . ILE A 1 145 ? 19.019 21.107 -10.963 1.00 21.82 145 ILE A CA 1
ATOM 893 C C . ILE A 1 145 ? 17.820 20.399 -10.315 1.00 25.75 145 ILE A C 1
ATOM 894 O O . ILE A 1 145 ? 17.888 19.998 -9.140 1.00 24.90 145 ILE A O 1
ATOM 899 N N . PHE A 1 146 ? 16.760 20.229 -11.087 1.00 22.35 146 PHE A N 1
ATOM 900 C CA . PHE A 1 146 ? 15.564 19.493 -10.689 1.00 23.03 146 PHE A CA 1
ATOM 901 C C . PHE A 1 146 ? 15.509 18.194 -11.499 1.00 25.46 146 PHE A C 1
ATOM 902 O O . PHE A 1 146 ? 15.612 18.246 -12.736 1.00 24.27 146 PHE A O 1
ATOM 910 N N . ALA A 1 147 ? 15.318 17.046 -10.818 1.00 22.19 147 ALA A N 1
ATOM 911 C CA . ALA A 1 147 ? 15.175 15.749 -11.438 1.00 22.92 147 ALA A CA 1
ATOM 912 C C . ALA A 1 147 ? 13.853 15.185 -10.967 1.00 25.54 147 ALA A C 1
ATOM 913 O O . ALA A 1 147 ? 13.656 15.010 -9.759 1.00 23.41 147 ALA A O 1
ATOM 915 N N . GLY A 1 148 ? 12.943 14.979 -11.906 1.00 23.00 148 GLY A N 1
ATOM 916 C CA . GLY A 1 148 ? 11.624 14.453 -11.593 1.00 23.65 148 GLY A CA 1
ATOM 917 C C . GLY A 1 148 ? 10.972 13.706 -12.725 1.00 26.04 148 GLY A C 1
ATOM 918 O O . GLY A 1 148 ? 11.636 13.276 -13.677 1.00 26.00 148 GLY A O 1
ATOM 919 N N . SER A 1 149 ? 9.652 13.579 -12.630 1.00 20.90 149 SER A N 1
ATOM 920 C CA . SER A 1 149 ? 8.880 12.925 -13.655 1.00 21.08 149 SER A CA 1
ATOM 921 C C . SER A 1 149 ? 8.188 13.969 -14.498 1.00 25.71 149 SER A C 1
ATOM 922 O O . SER A 1 149 ? 7.683 14.978 -13.974 1.00 23.17 149 SER A O 1
ATOM 925 N N . THR A 1 150 ? 8.075 13.685 -15.799 1.00 22.95 150 THR A N 1
ATOM 926 C CA . THR A 1 150 ? 7.237 14.506 -16.639 1.00 21.90 150 THR A CA 1
ATOM 927 C C . THR A 1 150 ? 5.768 13.960 -16.477 1.00 24.61 150 THR A C 1
ATOM 928 O O . THR A 1 150 ? 5.491 13.090 -15.622 1.00 24.17 150 THR A O 1
ATOM 932 N N . ILE A 1 151 ? 4.868 14.474 -17.287 1.00 22.00 151 ILE A N 1
ATOM 933 C CA . ILE A 1 151 ? 3.460 14.086 -17.272 1.00 21.40 151 ILE A CA 1
ATOM 934 C C . ILE A 1 151 ? 3.159 13.409 -18.604 1.00 26.40 151 ILE A C 1
ATOM 935 O O . ILE A 1 151 ? 3.417 13.981 -19.667 1.00 26.41 151 ILE A O 1
ATOM 940 N N . THR A 1 152 ? 2.623 12.194 -18.550 1.00 25.27 152 THR A N 1
ATOM 941 C CA . THR A 1 152 ? 2.334 11.447 -19.760 1.00 25.16 152 THR A CA 1
ATOM 942 C C . THR A 1 152 ? 1.058 10.618 -19.599 1.00 29.75 152 THR A C 1
ATOM 943 O O . THR A 1 152 ? 0.694 10.233 -18.475 1.00 28.00 152 THR A O 1
ATOM 947 N N . ASN A 1 153 ? 0.451 10.268 -20.726 1.00 26.70 153 ASN A N 1
ATOM 948 C CA . ASN A 1 153 ? -0.720 9.405 -20.700 1.00 27.67 153 ASN A CA 1
ATOM 949 C C . ASN A 1 153 ? -0.317 7.932 -20.862 1.00 32.14 153 ASN A C 1
ATOM 950 O O . ASN A 1 153 ? 0.462 7.575 -21.757 1.00 31.80 153 ASN A O 1
ATOM 955 N N . GLN A 1 154 ? -0.880 7.069 -20.012 1.00 29.66 154 GLN A N 1
ATOM 956 C CA . GLN A 1 154 ? -0.575 5.639 -20.024 1.00 31.65 154 GLN A CA 1
ATOM 957 C C . GLN A 1 154 ? -1.837 4.767 -20.184 1.00 37.43 154 GLN A C 1
ATOM 958 O O . GLN A 1 154 ? -1.760 3.544 -20.138 1.00 39.27 154 GLN A O 1
ATOM 964 N N . ARG A 1 155 ? -2.999 5.403 -20.419 1.00 32.72 155 ARG A N 1
ATOM 965 C CA . ARG A 1 155 ? -4.280 4.698 -20.536 1.00 33.26 155 ARG A CA 1
ATOM 966 C C . ARG A 1 155 ? -4.864 4.681 -21.949 1.00 35.37 155 ARG A C 1
ATOM 967 O O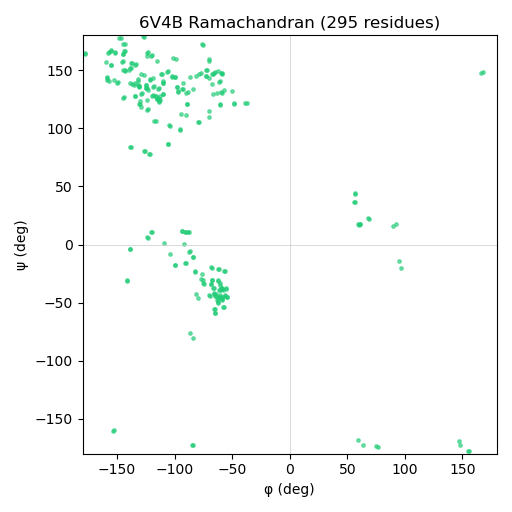 . ARG A 1 155 ? -4.851 5.710 -22.630 1.00 33.07 155 ARG A O 1
ATOM 975 N N . LEU A 1 156 ? -5.421 3.533 -22.364 1.00 33.16 156 LEU A N 1
ATOM 976 C CA . LEU A 1 156 ? -6.079 3.412 -23.674 1.00 33.66 156 LEU A CA 1
ATOM 977 C C . LEU A 1 156 ? -7.566 3.744 -23.573 1.00 34.74 156 LEU A C 1
ATOM 978 O O . LEU A 1 156 ? -8.235 3.890 -24.607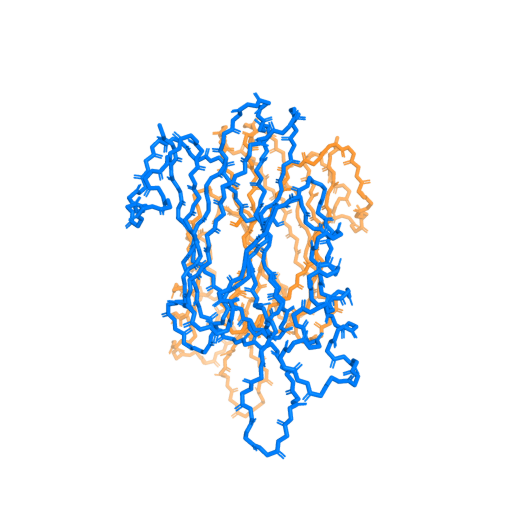 1.00 34.57 156 LEU A O 1
ATOM 983 N N . ASP A 1 157 ? -8.121 3.763 -22.342 1.00 31.24 157 ASP A N 1
ATOM 984 C CA . ASP A 1 157 ? -9.565 3.954 -22.152 1.00 31.01 157 ASP A CA 1
ATOM 985 C C . ASP A 1 157 ? -10.012 5.430 -22.146 1.00 31.09 157 ASP A C 1
ATOM 986 O O . ASP A 1 157 ? -11.219 5.695 -22.179 1.00 30.41 157 ASP A O 1
ATOM 991 N N . LYS A 1 158 ? -9.047 6.363 -22.081 1.00 28.24 158 LYS A N 1
ATOM 992 C CA . LYS A 1 158 ? -9.215 7.821 -22.103 1.00 27.74 158 LYS A CA 1
ATOM 993 C C . LYS A 1 158 ? -7.853 8.499 -22.051 1.00 31.27 158 LYS A C 1
ATOM 994 O O . LYS A 1 158 ? -6.852 7.871 -21.682 1.00 30.76 158 LYS A O 1
ATOM 1000 N N . PHE A 1 159 ? -7.814 9.786 -22.385 1.00 27.59 159 PHE A N 1
ATOM 1001 C CA . PHE A 1 159 ? -6.569 10.544 -22.284 1.00 26.74 159 PHE A CA 1
ATOM 1002 C C . PHE A 1 159 ? -6.615 11.246 -20.911 1.00 31.44 159 PHE A C 1
ATOM 1003 O O . PHE A 1 159 ? -7.327 12.254 -20.758 1.00 30.38 159 PHE A O 1
ATOM 1011 N N . GLN A 1 160 ? -5.935 10.652 -19.911 1.00 28.72 160 GLN A N 1
ATOM 1012 C CA . GLN A 1 160 ? -5.900 11.159 -18.527 1.00 29.78 160 GLN A CA 1
ATOM 1013 C C . GLN A 1 160 ? -4.451 11.025 -18.046 1.00 30.68 160 GLN A C 1
ATOM 1014 O O . GLN A 1 160 ? -4.084 10.007 -17.466 1.00 30.47 160 GLN A O 1
ATOM 1020 N N . PRO A 1 161 ? -3.597 11.996 -18.361 1.00 27.61 161 PRO A N 1
ATOM 1021 C CA . PRO A 1 161 ? -2.169 11.835 -18.018 1.00 27.96 161 PRO A CA 1
ATOM 1022 C C . PRO A 1 161 ? -1.876 11.912 -16.513 1.00 28.34 161 PRO A C 1
ATOM 1023 O O . PRO A 1 161 ? -2.688 12.433 -15.734 1.00 24.63 161 PRO A O 1
ATOM 1027 N N . THR A 1 162 ? -0.735 11.344 -16.106 1.00 24.60 162 THR A N 1
ATOM 1028 C CA . THR A 1 162 ? -0.309 11.328 -14.706 1.00 24.14 162 THR A CA 1
ATOM 1029 C C . THR A 1 162 ? 1.206 11.409 -14.696 1.00 26.05 162 THR A C 1
ATOM 1030 O O . THR A 1 162 ? 1.862 11.385 -15.747 1.00 24.21 162 THR A O 1
ATOM 1034 N N . TYR A 1 163 ? 1.752 11.452 -13.504 1.00 23.40 163 TYR A N 1
ATOM 1035 C CA . TYR A 1 163 ? 3.188 11.328 -13.296 1.00 22.10 163 TYR A CA 1
ATOM 1036 C C . TYR A 1 163 ? 3.576 9.843 -13.486 1.00 26.87 163 TYR A C 1
ATOM 1037 O O . TYR A 1 163 ? 2.708 8.952 -13.585 1.00 25.18 163 TYR A O 1
ATOM 1046 N N . THR A 1 164 ? 4.893 9.590 -13.493 1.00 25.30 164 THR A N 1
ATOM 1047 C CA . THR A 1 164 ? 5.470 8.248 -13.559 1.00 25.36 164 THR A CA 1
ATOM 1048 C C . THR A 1 164 ? 6.384 8.103 -12.327 1.00 29.83 164 THR A C 1
ATOM 1049 O O . THR A 1 164 ? 6.689 9.099 -11.645 1.00 26.44 164 THR A O 1
ATOM 1053 N N . THR A 1 165 ? 6.790 6.868 -12.021 1.00 28.44 165 THR A N 1
ATOM 1054 C CA . THR A 1 165 ? 7.605 6.556 -10.844 1.00 29.03 165 THR A CA 1
ATOM 1055 C C . THR A 1 165 ? 8.774 5.612 -11.210 1.00 32.90 165 THR A C 1
ATOM 1056 O O . THR A 1 165 ? 8.681 4.830 -12.174 1.00 32.43 165 THR A O 1
ATOM 1060 N N . GLY A 1 166 ? 9.835 5.667 -10.420 1.00 28.05 166 GLY A N 1
ATOM 1061 C CA . GLY A 1 166 ? 10.967 4.780 -10.635 1.00 28.78 166 GLY A CA 1
ATOM 1062 C C . GLY A 1 166 ? 12.295 5.369 -10.260 1.00 32.04 166 GLY A C 1
ATOM 1063 O O . GLY A 1 166 ? 12.361 6.454 -9.676 1.00 31.11 166 GLY A O 1
ATOM 1064 N N . SER A 1 167 ? 13.368 4.636 -10.586 1.00 28.82 167 SER A N 1
ATOM 1065 C CA . SER A 1 167 ? 14.712 5.105 -10.277 1.00 28.06 167 SER A CA 1
ATOM 1066 C C . SER A 1 167 ? 15.364 5.750 -11.501 1.00 29.68 167 SER A C 1
ATOM 1067 O O . SER A 1 167 ? 15.000 5.482 -12.656 1.00 28.08 167 SER A O 1
ATOM 1070 N N . PHE A 1 168 ? 16.368 6.566 -11.235 1.00 26.25 168 PHE A N 1
ATOM 1071 C CA . PHE A 1 168 ? 17.087 7.218 -12.287 1.00 24.92 168 PHE A CA 1
ATOM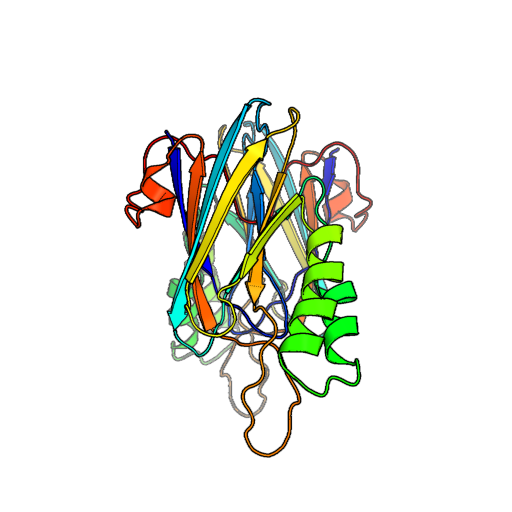 1072 C C . PHE A 1 168 ? 18.546 7.352 -11.926 1.00 29.47 168 PHE A C 1
ATOM 1073 O O . PHE A 1 168 ? 18.910 7.293 -10.742 1.00 29.80 168 PHE A O 1
ATOM 1081 N N . GLN A 1 169 ? 19.353 7.631 -12.941 1.00 24.21 169 GLN A N 1
ATOM 1082 C CA . GLN A 1 169 ? 20.749 8.026 -12.776 1.00 24.50 169 GLN A CA 1
ATOM 1083 C C . GLN A 1 169 ? 20.821 9.400 -13.396 1.00 27.25 169 GLN A C 1
ATOM 1084 O O . GLN A 1 169 ? 20.357 9.620 -14.527 1.00 27.47 169 GLN A O 1
ATOM 1090 N N . LEU A 1 170 ? 21.357 10.327 -12.635 1.00 23.18 170 LEU A N 1
ATOM 1091 C CA . LEU A 1 170 ? 21.537 11.692 -13.074 1.00 23.40 170 LEU A CA 1
ATOM 1092 C C . LEU A 1 170 ? 23.025 11.935 -13.190 1.00 27.75 170 LEU A C 1
ATOM 1093 O O . LEU A 1 170 ? 23.765 11.742 -12.217 1.00 26.71 170 LEU A O 1
ATOM 1098 N N . ILE A 1 171 ? 23.458 12.371 -14.379 1.00 23.64 171 ILE A N 1
ATOM 1099 C CA . ILE A 1 171 ? 24.853 12.676 -14.664 1.00 24.20 171 ILE A CA 1
ATOM 1100 C C . ILE A 1 171 ? 24.936 14.156 -14.909 1.00 28.43 171 ILE A C 1
ATOM 1101 O O . ILE A 1 171 ? 24.244 14.686 -15.794 1.00 27.75 171 ILE A O 1
ATOM 1106 N N . LEU A 1 172 ? 25.783 14.836 -14.117 1.00 26.45 172 LEU A N 1
ATOM 1107 C CA . LEU A 1 172 ? 26.039 16.261 -14.247 1.00 24.64 172 LEU A CA 1
ATOM 1108 C C . LEU A 1 172 ? 27.476 16.504 -14.678 1.00 30.27 172 LEU A C 1
ATOM 1109 O O . LEU A 1 172 ? 28.412 15.890 -14.146 1.00 28.15 172 LEU A O 1
ATOM 1114 N N . GLY A 1 173 ? 27.621 17.388 -15.645 1.00 26.63 173 GLY A N 1
ATOM 1115 C CA . GLY A 1 173 ? 28.915 17.790 -16.179 1.00 26.78 173 GLY A CA 1
ATOM 1116 C C . GLY A 1 173 ? 29.074 19.289 -16.106 1.00 31.15 173 GLY A C 1
ATOM 1117 O O . GLY A 1 173 ? 28.145 20.041 -16.417 1.00 30.87 173 GLY A O 1
ATOM 1118 N N . LEU A 1 174 ? 30.252 19.723 -15.698 1.00 29.72 174 LEU A N 1
ATOM 1119 C CA . LEU A 1 174 ? 30.593 21.136 -15.628 1.00 28.87 174 LEU A CA 1
ATOM 1120 C C . LEU A 1 174 ? 31.749 21.269 -16.618 1.00 32.17 174 LEU A C 1
ATOM 1121 O O . LEU A 1 174 ? 32.845 20.738 -16.382 1.00 30.79 174 LEU A O 1
ATOM 1126 N N . ASN A 1 175 ? 31.452 21.878 -17.789 1.00 28.93 175 ASN A N 1
ATOM 1127 C CA . ASN A 1 175 ? 32.376 22.028 -18.926 1.00 28.88 175 ASN A CA 1
ATOM 1128 C C . ASN A 1 175 ? 32.877 20.637 -19.372 1.00 33.24 175 ASN A C 1
ATOM 1129 O O . ASN A 1 175 ? 34.056 20.456 -19.715 1.00 32.85 175 ASN A O 1
ATOM 1134 N N . ALA A 1 176 ? 31.969 19.648 -19.303 1.00 30.03 176 ALA A N 1
ATOM 1135 C CA . ALA A 1 176 ? 32.232 18.262 -19.664 1.00 31.74 176 ALA A CA 1
ATOM 1136 C C . ALA A 1 176 ? 31.167 17.826 -20.699 1.00 33.41 176 ALA A C 1
ATOM 1137 O O . ALA A 1 176 ? 30.169 17.193 -20.335 1.00 32.23 176 ALA A O 1
ATOM 1139 N N . PRO A 1 177 ? 31.364 18.201 -21.998 1.00 33.25 177 PRO A N 1
ATOM 1140 C CA . PRO A 1 177 ? 30.351 17.883 -23.029 1.00 32.89 177 PRO A CA 1
ATOM 1141 C C . PRO A 1 177 ? 30.088 16.406 -23.278 1.00 35.54 177 PRO A C 1
ATOM 1142 O O . PRO A 1 177 ? 29.006 16.084 -23.762 1.00 34.53 177 PRO A O 1
ATOM 1146 N N . GLN A 1 178 ? 31.041 15.514 -22.907 1.00 32.25 178 GLN A N 1
ATOM 1147 C CA . GLN A 1 178 ? 30.872 14.057 -23.057 1.00 32.79 178 GLN A CA 1
ATOM 1148 C C . GLN A 1 178 ? 29.612 13.527 -22.336 1.00 34.47 178 GLN A C 1
ATOM 1149 O O . GLN A 1 178 ? 29.080 12.490 -22.723 1.00 33.04 178 GLN A O 1
ATOM 1155 N N . VAL A 1 179 ? 29.109 14.265 -21.317 1.00 30.92 179 VAL A N 1
ATOM 1156 C CA . VAL A 1 179 ? 27.890 13.871 -20.588 1.00 30.22 179 VAL A CA 1
ATOM 1157 C C . VAL A 1 179 ? 26.677 13.695 -21.553 1.00 34.72 179 VAL A C 1
ATOM 1158 O O . VAL A 1 179 ? 25.947 12.701 -21.463 1.00 33.63 179 VAL A O 1
ATOM 1162 N N . ILE A 1 180 ? 26.496 14.625 -22.502 1.00 33.81 180 ILE A N 1
ATOM 1163 C CA . ILE A 1 180 ? 25.313 14.543 -23.376 1.00 35.10 180 ILE A CA 1
ATOM 1164 C C . ILE A 1 180 ? 25.563 13.673 -24.633 1.00 38.92 180 ILE A C 1
ATOM 1165 O O . ILE A 1 180 ? 24.707 13.625 -25.515 1.00 37.44 180 ILE A O 1
ATOM 1170 N N . SER A 1 181 ? 26.697 12.942 -24.670 1.00 38.50 181 SER A N 1
ATOM 1171 C CA . SER A 1 181 ? 27.009 11.992 -25.741 1.00 40.27 181 SER A CA 1
ATOM 1172 C C . SER A 1 181 ? 26.914 10.542 -25.194 1.00 45.06 181 SER A C 1
ATOM 1173 O O . SER A 1 181 ? 27.078 9.579 -25.951 1.00 44.69 181 SER A O 1
ATOM 1176 N N . GLY A 1 182 ? 26.554 10.420 -23.906 1.00 42.05 182 GLY A N 1
ATOM 1177 C CA . GLY A 1 182 ? 26.362 9.137 -23.232 1.00 43.70 182 GLY A CA 1
ATOM 1178 C C . GLY A 1 182 ? 27.609 8.583 -22.578 1.00 50.62 182 GLY A C 1
ATOM 1179 O O . GLY A 1 182 ? 27.672 7.390 -22.265 1.00 50.37 182 GLY A O 1
ATOM 1180 N N . GLU A 1 183 ? 28.620 9.453 -22.399 1.00 48.50 183 GLU A N 1
ATOM 1181 C CA . GLU A 1 183 ? 29.893 9.136 -21.767 1.00 50.65 183 GLU A CA 1
ATOM 1182 C C . GLU A 1 183 ? 29.837 9.779 -20.383 1.00 57.83 183 GLU A C 1
ATOM 1183 O O . GLU A 1 183 ? 30.214 10.939 -20.209 1.00 56.92 183 GLU A O 1
ATOM 1189 N N . GLY A 1 184 ? 29.271 9.032 -19.433 1.00 56.89 184 GLY A N 1
ATOM 1190 C CA . GLY A 1 184 ? 29.029 9.489 -18.069 1.00 56.10 184 GLY A CA 1
ATOM 1191 C C . GLY A 1 184 ? 30.119 9.344 -17.025 1.00 60.38 184 GLY A C 1
ATOM 1192 O O . GLY A 1 184 ? 29.926 9.844 -15.921 1.00 60.86 184 GLY A O 1
ATOM 1193 N N . GLU A 1 185 ? 31.269 8.692 -17.338 1.00 56.40 185 GLU A N 1
ATOM 1194 C CA . GLU A 1 185 ? 32.396 8.473 -16.406 1.00 55.75 185 GLU A CA 1
ATOM 1195 C C . GLU A 1 185 ? 32.678 9.670 -15.443 1.00 54.79 185 GLU A C 1
ATOM 1196 O O . GLU A 1 185 ? 32.913 10.790 -15.915 1.00 53.04 185 GLU A O 1
ATOM 1202 N N . PRO A 1 186 ? 32.633 9.451 -14.098 1.00 49.21 186 PRO A N 1
ATOM 1203 C CA . PRO A 1 186 ? 32.891 10.566 -13.155 1.00 47.50 186 PRO A CA 1
ATOM 1204 C C . PRO A 1 186 ? 34.348 11.000 -13.159 1.00 50.57 186 PRO A C 1
ATOM 1205 O O . PRO A 1 186 ? 35.239 10.158 -13.299 1.00 50.48 186 PRO A O 1
ATOM 1209 N N . GLU A 1 187 ? 34.590 12.314 -13.011 1.00 45.71 187 GLU A N 1
ATOM 1210 C CA . GLU A 1 187 ? 35.938 12.881 -13.033 1.00 46.15 187 GLU A CA 1
ATOM 1211 C C . GLU A 1 187 ? 36.018 14.252 -12.364 1.00 47.39 187 GLU A C 1
ATOM 1212 O O . GLU A 1 187 ? 35.013 14.959 -12.261 1.00 44.59 187 GLU A O 1
ATOM 1218 N N . GLY A 1 188 ? 37.222 14.614 -11.927 1.00 44.66 188 GLY A N 1
ATOM 1219 C CA . GLY A 1 188 ? 37.485 15.889 -11.267 1.00 43.85 188 GLY A CA 1
ATOM 1220 C C . GLY A 1 188 ? 36.763 16.062 -9.940 1.00 45.98 188 GLY A C 1
ATOM 1221 O O . GLY A 1 188 ? 36.135 15.116 -9.432 1.00 44.29 188 GLY A O 1
ATOM 1222 N N . GLU A 1 189 ? 36.845 17.282 -9.364 1.00 42.57 189 GLU A N 1
ATOM 1223 C CA . GLU A 1 189 ? 36.214 17.549 -8.070 1.00 42.96 189 GLU A CA 1
ATOM 1224 C C . GLU A 1 189 ? 34.715 17.783 -8.170 1.00 43.89 189 GLU A C 1
ATOM 1225 O O . GLU A 1 189 ? 34.245 18.344 -9.164 1.00 41.04 189 GLU A O 1
ATOM 1231 N N . VAL A 1 190 ? 33.980 17.365 -7.120 1.00 41.47 190 VAL A N 1
ATOM 1232 C CA . VAL A 1 190 ? 32.531 17.524 -6.988 1.00 40.58 190 VAL A CA 1
ATOM 1233 C C . VAL A 1 190 ? 32.135 19.011 -7.046 1.00 42.83 190 VAL A C 1
ATOM 1234 O O . VAL A 1 190 ? 32.914 19.884 -6.646 1.00 43.79 190 VAL A O 1
ATOM 1238 N N . PHE A 1 191 ? 30.949 19.295 -7.614 1.00 36.87 191 PHE A N 1
ATOM 1239 C CA . PHE A 1 191 ? 30.466 20.674 -7.786 1.00 35.31 191 PHE A CA 1
ATOM 1240 C C . PHE A 1 191 ? 28.980 20.768 -7.456 1.00 37.22 191 PHE A C 1
ATOM 1241 O O . PHE A 1 191 ? 28.395 21.853 -7.524 1.00 37.29 191 PHE A O 1
ATOM 1249 N N . ALA A 1 192 ? 28.360 19.613 -7.164 1.00 32.40 192 ALA A N 1
ATOM 1250 C CA . ALA A 1 192 ? 26.937 19.521 -6.847 1.00 31.77 192 ALA A CA 1
ATOM 1251 C C . ALA A 1 192 ? 26.648 18.580 -5.679 1.00 35.07 192 ALA A C 1
ATOM 1252 O O . ALA A 1 192 ? 27.421 17.659 -5.397 1.00 33.97 192 ALA A O 1
ATOM 1254 N N . SER A 1 193 ? 25.516 18.795 -5.014 1.00 31.44 193 SER A N 1
ATOM 1255 C CA . SER A 1 193 ? 25.074 17.914 -3.932 1.00 32.45 193 SER A CA 1
ATOM 1256 C C . SER A 1 193 ? 23.561 17.938 -3.838 1.00 35.01 193 SER A C 1
ATOM 1257 O O . SER A 1 193 ? 22.926 18.840 -4.392 1.00 33.00 193 SER A O 1
ATOM 1260 N N . LEU A 1 194 ? 22.990 16.971 -3.121 1.00 35.63 194 LEU A N 1
ATOM 1261 C CA . LEU A 1 194 ? 21.551 16.891 -2.868 1.00 36.24 194 LEU A CA 1
ATOM 1262 C C . LEU A 1 194 ? 21.117 18.193 -2.131 1.00 43.23 194 LEU A C 1
ATOM 1263 O O . LEU A 1 194 ? 21.834 18.653 -1.245 1.00 44.84 194 LEU A O 1
ATOM 1268 N N . ALA A 1 195 ? 20.053 18.858 -2.598 1.00 39.52 195 ALA A N 1
ATOM 1269 C CA . ALA A 1 195 ? 19.577 20.112 -2.000 1.00 48.73 195 ALA A CA 1
ATOM 1270 C C . ALA A 1 195 ? 18.423 19.848 -1.045 1.00 94.51 195 ALA A C 1
ATOM 1271 O O . ALA A 1 195 ? 18.291 20.546 -0.045 1.00 64.58 195 ALA A O 1
ATOM 1273 N N . GLY B 1 36 ? 26.997 32.339 17.417 1.00 47.84 36 GLY B N 1
ATOM 1274 C CA . GLY B 1 36 ? 26.127 31.173 17.289 1.00 45.58 36 GLY B CA 1
ATOM 1275 C C . GLY B 1 36 ? 25.266 31.184 16.039 1.00 47.11 36 GLY B C 1
ATOM 1276 O O . GLY B 1 36 ? 24.640 32.204 15.725 1.00 49.28 36 GLY B O 1
ATOM 1277 N N . ARG B 1 37 ? 25.222 30.039 15.315 1.00 37.86 37 ARG B N 1
ATOM 1278 C CA . ARG B 1 37 ? 24.428 29.890 14.088 1.00 35.57 37 ARG B CA 1
ATOM 1279 C C . ARG B 1 37 ? 23.478 28.721 14.259 1.00 35.94 37 ARG B C 1
ATOM 1280 O O . ARG B 1 37 ? 23.894 27.670 14.730 1.00 34.63 37 ARG B O 1
ATOM 1288 N N . VAL B 1 38 ? 22.206 28.919 13.908 1.00 31.82 38 VAL B N 1
ATOM 1289 C CA . VAL B 1 38 ? 21.129 27.931 14.042 1.00 30.90 38 VAL B CA 1
ATOM 1290 C C . VAL B 1 38 ? 20.407 27.752 12.691 1.00 35.09 38 VAL B C 1
ATOM 1291 O O . VAL B 1 38 ? 20.103 28.737 12.007 1.00 34.63 38 VAL B O 1
ATOM 1295 N N . GLN B 1 39 ? 20.001 26.525 12.529 1.00 29.93 39 GLN B N 1
ATOM 1296 C CA . GLN B 1 39 ? 19.386 26.271 11.234 1.00 29.85 39 GLN B CA 1
ATOM 1297 C C . GLN B 1 39 ? 18.393 25.129 11.392 1.00 32.94 39 GLN B C 1
ATOM 1298 O O . GLN B 1 39 ? 18.651 24.222 12.185 1.00 31.01 39 GLN B O 1
ATOM 1304 N N . HIS B 1 40 ? 17.192 25.113 10.742 1.00 31.53 40 HIS B N 1
ATOM 1305 C CA . HIS B 1 40 ? 16.070 24.171 10.886 1.00 34.18 40 HIS B CA 1
ATOM 1306 C C . HIS B 1 40 ? 15.959 23.329 9.621 1.00 34.43 40 HIS B C 1
ATOM 1307 O O . HIS B 1 40 ? 16.164 23.841 8.514 1.00 33.33 40 HIS B O 1
ATOM 1314 N N . PHE B 1 41 ? 15.538 22.070 9.774 1.00 28.83 41 PHE B N 1
ATOM 1315 C CA . PHE B 1 41 ? 15.227 21.162 8.672 1.00 28.09 41 PHE B CA 1
ATOM 1316 C C . PHE B 1 41 ? 13.982 20.399 9.066 1.00 31.38 41 PHE B C 1
ATOM 1317 O O . PHE B 1 41 ? 13.764 20.166 10.262 1.00 30.28 41 PHE B O 1
ATOM 1325 N N . THR B 1 42 ? 13.173 19.997 8.068 1.00 29.16 42 THR B N 1
ATOM 1326 C CA . THR B 1 42 ? 11.985 19.165 8.233 1.00 28.68 42 THR B CA 1
ATOM 1327 C C . THR B 1 42 ? 12.236 17.939 7.362 1.00 32.27 42 THR B C 1
ATOM 1328 O O . THR B 1 42 ? 12.796 18.060 6.273 1.00 31.36 42 THR B O 1
ATOM 1332 N N . GLY B 1 43 ? 11.825 16.776 7.829 1.00 30.17 43 GLY B N 1
ATOM 1333 C CA . GLY B 1 43 ? 11.990 15.574 7.041 1.00 29.74 43 GLY B CA 1
ATOM 1334 C C . GLY B 1 43 ? 10.992 14.506 7.412 1.00 31.68 43 GLY B C 1
ATOM 1335 O O . GLY B 1 43 ? 10.223 14.661 8.362 1.00 28.81 43 GLY B O 1
ATOM 1336 N N A TYR B 1 44 ? 11.017 13.415 6.673 0.70 29.14 44 TYR B N 1
ATOM 1337 N N B TYR B 1 44 ? 10.986 13.426 6.621 0.30 27.40 44 TYR B N 1
ATOM 1338 C CA A TYR B 1 44 ? 10.115 12.305 6.933 0.70 29.93 44 TYR B CA 1
ATOM 1339 C CA B TYR B 1 44 ? 10.074 12.295 6.776 0.30 27.12 44 TYR B CA 1
ATOM 1340 C C A TYR B 1 44 ? 10.905 11.040 6.833 0.70 31.90 44 TYR B C 1
ATOM 1341 C C B TYR B 1 44 ? 10.846 10.982 6.747 0.30 30.74 44 TYR B C 1
ATOM 1342 O O A TYR B 1 44 ? 11.712 10.873 5.909 0.70 30.66 44 TYR B O 1
ATOM 1343 O O B TYR B 1 44 ? 11.591 10.726 5.795 0.30 29.87 44 TYR B O 1
ATOM 1360 N N . ILE B 1 45 ? 10.652 10.154 7.790 1.00 27.57 45 ILE B N 1
ATOM 1361 C CA . ILE B 1 45 ? 11.292 8.853 7.926 1.00 26.12 45 ILE B CA 1
ATOM 1362 C C . ILE B 1 45 ? 10.299 7.797 7.446 1.00 29.34 45 ILE B C 1
ATOM 1363 O O . ILE B 1 45 ? 9.249 7.616 8.077 1.00 28.87 45 ILE B O 1
ATOM 1368 N N A GLU B 1 46 ? 10.796 6.859 6.558 0.50 24.24 46 GLU B N 1
ATOM 1369 N N B GLU B 1 46 ? 10.440 7.500 6.147 0.50 29.16 46 GLU B N 1
ATOM 1370 C CA A GLU B 1 46 ? 10.078 5.667 6.056 0.50 24.33 46 GLU B CA 1
ATOM 1371 C CA B GLU B 1 46 ? 9.547 6.655 5.360 0.50 30.91 46 GLU B CA 1
ATOM 1372 C C A GLU B 1 46 ? 11.011 4.582 5.462 0.50 28.30 46 GLU B C 1
ATOM 1373 C C B GLU B 1 46 ? 9.348 5.294 5.964 0.50 32.30 46 GLU B C 1
ATOM 1374 O O A GLU B 1 46 ? 12.080 4.904 4.943 0.50 29.92 46 GLU B O 1
ATOM 1375 O O B GLU B 1 46 ? 8.210 4.847 6.072 0.50 32.29 46 GLU B O 1
ATOM 1386 N N A ASP B 1 47 ? 10.572 3.303 5.504 0.50 24.20 47 ASP B N 1
ATOM 1387 N N B ASP B 1 47 ? 10.455 4.652 6.359 0.50 28.08 47 ASP B N 1
ATOM 1388 C CA A ASP B 1 47 ? 11.324 2.147 4.997 0.50 24.54 47 ASP B CA 1
ATOM 1389 C CA B ASP B 1 47 ? 10.482 3.282 6.848 0.50 27.68 47 ASP B CA 1
ATOM 1390 C C A ASP B 1 47 ? 12.764 2.053 5.565 0.50 29.28 47 ASP B C 1
ATOM 1391 C C B ASP B 1 47 ? 11.233 3.067 8.164 0.50 30.26 47 ASP B C 1
ATOM 1392 O O A ASP B 1 47 ? 13.686 1.636 4.856 0.50 30.19 47 ASP B O 1
ATOM 1393 O O B ASP B 1 47 ? 11.246 1.963 8.685 0.50 31.95 47 ASP B O 1
ATOM 1402 N N A GLY B 1 48 ? 12.937 2.444 6.829 0.50 24.69 48 GLY B N 1
ATOM 1403 N N B GLY B 1 48 ? 11.886 4.093 8.669 0.50 25.73 48 GLY B N 1
ATOM 1404 C CA A GLY B 1 48 ? 14.233 2.462 7.505 0.50 24.16 48 GLY B CA 1
ATOM 1405 C CA B GLY B 1 48 ? 12.684 3.951 9.876 0.50 23.96 48 GLY B CA 1
ATOM 1406 C C A GLY B 1 48 ? 15.305 3.260 6.777 0.50 29.97 48 GLY B C 1
ATOM 1407 C C B GLY B 1 48 ? 14.132 4.318 9.637 0.50 27.72 48 GLY B C 1
ATOM 1408 O O A GLY B 1 48 ? 16.473 2.869 6.800 0.50 29.73 48 GLY B O 1
ATOM 1409 O O B GLY B 1 48 ? 14.827 4.767 10.548 0.50 27.22 48 GLY B O 1
ATOM 1410 N N A ARG B 1 49 ? 14.900 4.341 6.060 0.50 26.71 49 ARG B N 1
ATOM 1411 N N B ARG B 1 49 ? 14.594 4.176 8.402 0.50 24.60 49 ARG B N 1
ATOM 1412 C CA A ARG B 1 49 ? 15.777 5.223 5.290 0.50 26.65 49 ARG B CA 1
ATOM 1413 C CA B ARG B 1 49 ? 15.970 4.563 8.094 0.50 23.66 49 ARG B CA 1
ATOM 1414 C C A ARG B 1 49 ? 15.994 6.542 6.043 0.50 29.68 49 ARG B C 1
ATOM 1415 C C B ARG B 1 49 ? 16.064 6.085 7.946 0.50 25.62 49 ARG B C 1
ATOM 1416 O O A ARG B 1 49 ? 15.141 7.443 6.028 0.50 28.99 49 ARG B O 1
ATOM 1417 O O B ARG B 1 49 ? 15.049 6.749 7.713 0.50 24.73 49 ARG B O 1
ATOM 1432 N N A GLY B 1 50 ? 17.136 6.627 6.706 0.50 25.60 50 GLY B N 1
ATOM 1433 N N B GLY B 1 50 ? 17.256 6.633 8.140 0.50 23.46 50 GLY B N 1
ATOM 1434 C CA A GLY B 1 50 ? 17.528 7.809 7.467 0.50 25.65 50 GLY B CA 1
ATOM 1435 C CA B GLY B 1 50 ? 17.421 8.083 8.139 0.50 23.74 50 GLY B CA 1
ATOM 1436 C C A GLY B 1 50 ? 17.973 8.933 6.561 0.50 29.11 50 GLY B C 1
ATOM 1437 C C B GLY B 1 50 ? 17.792 8.852 6.886 0.50 28.33 50 GLY B C 1
ATOM 1438 O O A GLY B 1 50 ? 18.183 8.717 5.362 0.50 29.58 50 GLY B O 1
ATOM 1439 O O B GLY B 1 50 ? 17.771 8.324 5.777 0.50 28.54 50 GLY B O 1
ATOM 1440 N N . ILE B 1 51 ? 18.141 10.150 7.116 1.00 24.90 51 ILE B N 1
ATOM 1441 C CA . ILE B 1 51 ? 18.542 11.231 6.228 1.00 23.38 51 ILE B CA 1
ATOM 1442 C C . ILE B 1 51 ? 19.843 11.812 6.757 1.00 28.20 51 ILE B C 1
ATOM 1443 O O . ILE B 1 51 ? 19.974 12.047 7.970 1.00 26.38 51 ILE B O 1
ATOM 1448 N N . PHE B 1 52 ? 20.775 12.070 5.839 1.00 25.99 52 PHE B N 1
ATOM 1449 C CA . PHE B 1 52 ? 22.068 12.675 6.144 1.00 26.56 52 PHE B CA 1
ATOM 1450 C C . PHE B 1 52 ? 22.095 14.167 5.828 1.00 28.89 52 PHE B C 1
ATOM 1451 O O . PHE B 1 52 ? 21.556 14.609 4.806 1.00 28.82 52 PHE B O 1
ATOM 1459 N N . TYR B 1 53 ? 22.811 14.927 6.674 1.00 24.25 53 TYR B N 1
ATOM 1460 C CA . TYR B 1 53 ? 23.035 16.361 6.525 1.00 24.47 53 TYR B CA 1
ATOM 1461 C C . TYR B 1 53 ? 24.516 16.610 6.618 1.00 29.78 53 TYR B C 1
ATOM 1462 O O . TYR B 1 53 ? 25.146 16.114 7.548 1.00 29.99 53 TYR B O 1
ATOM 1471 N N . SER B 1 54 ? 25.067 17.357 5.668 1.00 28.45 54 SER B N 1
ATOM 1472 C CA . SER B 1 54 ? 26.504 17.622 5.625 1.00 29.47 54 SER B CA 1
ATOM 1473 C C . SER B 1 54 ? 26.853 18.903 6.350 1.00 32.15 54 SER B C 1
ATOM 1474 O O . SER B 1 54 ? 26.153 19.910 6.246 1.00 33.25 54 SER B O 1
ATOM 1477 N N . LEU B 1 55 ? 27.944 18.863 7.087 1.00 27.28 55 LEU B N 1
ATOM 1478 C CA . LEU B 1 55 ? 28.442 19.983 7.872 1.00 28.18 55 LEU B CA 1
ATOM 1479 C C . LEU B 1 55 ? 29.868 20.249 7.357 1.00 32.88 55 LEU B C 1
ATOM 1480 O O . LEU B 1 55 ? 30.828 19.791 7.971 1.00 31.49 55 LEU B O 1
ATOM 1485 N N . PRO B 1 56 ? 30.015 20.922 6.187 1.00 32.00 56 PRO B N 1
ATOM 1486 C CA . PRO B 1 56 ? 31.363 21.144 5.646 1.00 32.60 56 PRO B CA 1
ATOM 1487 C C . PRO B 1 56 ? 32.177 22.174 6.419 1.00 36.38 56 PRO B C 1
ATOM 1488 O O . PRO B 1 56 ? 31.623 23.094 7.007 1.00 34.77 56 PRO B O 1
ATOM 1492 N N . ASP B 1 57 ? 33.498 22.006 6.422 1.00 35.62 57 ASP B N 1
ATOM 1493 C CA . ASP B 1 57 ? 34.447 22.965 7.008 1.00 37.53 57 ASP B CA 1
ATOM 1494 C C . ASP B 1 57 ? 34.200 23.282 8.503 1.00 37.62 57 ASP B C 1
ATOM 1495 O O . ASP B 1 57 ? 34.283 24.443 8.935 1.00 37.73 57 ASP B O 1
ATOM 1500 N N . MET B 1 58 ? 33.932 22.230 9.293 1.00 31.11 58 MET B N 1
ATOM 1501 C CA . MET B 1 58 ? 33.836 22.352 10.749 1.00 30.82 58 MET B CA 1
ATOM 1502 C C . MET B 1 58 ? 35.261 22.543 11.273 1.00 36.71 58 MET B C 1
ATOM 1503 O O . MET B 1 58 ? 36.209 22.016 10.680 1.00 38.47 58 MET B O 1
ATOM 1508 N N . LYS B 1 59 ? 35.419 23.340 12.335 1.00 32.88 59 LYS B N 1
ATOM 1509 C CA . LYS B 1 59 ? 36.728 23.614 12.924 1.00 34.74 59 LYS B CA 1
ATOM 1510 C C . LYS B 1 59 ? 36.846 22.953 14.285 1.00 39.02 59 LYS B C 1
ATOM 1511 O O . LYS B 1 59 ? 35.881 22.939 15.051 1.00 36.85 59 LYS B O 1
ATOM 1517 N N . GLN B 1 60 ? 38.033 22.403 14.587 1.00 38.06 60 GLN B N 1
ATOM 1518 C CA . GLN B 1 60 ? 38.321 21.791 15.878 1.00 38.83 60 GLN B CA 1
ATOM 1519 C C . GLN B 1 60 ? 37.922 22.759 16.989 1.00 43.49 60 GLN B C 1
ATOM 1520 O O . GLN B 1 60 ? 38.250 23.947 16.919 1.00 43.15 60 GLN B O 1
ATOM 1526 N N . GLY B 1 61 ? 37.196 22.255 17.981 1.00 40.66 61 GLY B N 1
ATOM 1527 C CA . GLY B 1 61 ? 36.781 23.094 19.100 1.00 41.00 61 GLY B CA 1
ATOM 1528 C C . GLY B 1 61 ? 35.375 23.644 18.942 1.00 41.53 61 GLY B C 1
ATOM 1529 O O . GLY B 1 61 ? 34.766 24.037 19.938 1.00 42.00 61 GLY B O 1
ATOM 1530 N N . ASP B 1 62 ? 34.840 23.673 17.703 1.00 36.05 62 ASP B N 1
ATOM 1531 C CA . ASP B 1 62 ? 33.440 24.097 17.482 1.00 34.23 62 ASP B CA 1
ATOM 1532 C C . ASP B 1 62 ? 32.547 23.113 18.219 1.00 37.41 62 ASP B C 1
ATOM 1533 O O . ASP B 1 62 ? 32.895 21.927 18.325 1.00 38.54 62 ASP B O 1
ATOM 1538 N N . ILE B 1 63 ? 31.388 23.577 18.690 1.00 31.96 63 ILE B N 1
ATOM 1539 C CA . ILE B 1 63 ? 30.447 22.657 19.324 1.00 31.02 63 ILE B CA 1
ATOM 1540 C C . ILE B 1 63 ? 29.173 22.588 18.497 1.00 34.21 63 ILE B C 1
ATOM 1541 O O . ILE B 1 63 ? 28.536 23.611 18.237 1.00 33.45 63 ILE B O 1
ATOM 1546 N N . ILE B 1 64 ? 28.796 21.367 18.109 1.00 29.62 64 ILE B N 1
ATOM 1547 C CA . ILE B 1 64 ? 27.564 21.139 17.369 1.00 30.09 64 ILE B CA 1
ATOM 1548 C C . ILE B 1 64 ? 26.473 20.720 18.367 1.00 32.01 64 ILE B C 1
ATOM 1549 O O . ILE B 1 64 ? 26.690 19.823 19.190 1.00 29.48 64 ILE B O 1
ATOM 1554 N N . TYR B 1 65 ? 25.300 21.356 18.266 1.00 27.87 65 TYR B N 1
ATOM 1555 C CA . TYR B 1 65 ? 24.135 21.005 19.066 1.00 28.41 65 TYR B CA 1
ATOM 1556 C C . TYR B 1 65 ? 23.061 20.569 18.083 1.00 29.18 65 TYR B C 1
ATOM 1557 O O . TYR B 1 65 ? 22.855 21.206 17.041 1.00 27.86 65 TYR B O 1
ATOM 1566 N N . ALA B 1 66 ? 22.378 19.496 18.407 1.00 27.00 66 ALA B N 1
ATOM 1567 C CA . ALA B 1 66 ? 21.295 19.037 17.559 1.00 26.05 66 ALA B CA 1
ATOM 1568 C C . ALA B 1 66 ? 20.126 18.584 18.406 1.00 30.46 66 ALA B C 1
ATOM 1569 O O . ALA B 1 66 ? 20.324 17.957 19.448 1.00 29.46 66 ALA B O 1
ATOM 1571 N N . SER B 1 67 ? 18.916 18.922 17.982 1.00 27.11 67 SER B N 1
ATOM 1572 C CA . SER B 1 67 ? 17.701 18.405 18.608 1.00 26.60 67 SER B CA 1
ATOM 1573 C C . SER B 1 67 ? 16.790 17.916 17.460 1.00 29.80 67 SER B C 1
ATOM 1574 O O . SER B 1 67 ? 16.703 18.562 16.409 1.00 29.74 67 SER B O 1
ATOM 1577 N N . MET B 1 68 ? 16.178 16.762 17.644 1.00 24.30 68 MET B N 1
ATOM 1578 C CA . MET B 1 68 ? 15.306 16.174 16.644 1.00 23.57 68 MET B CA 1
ATOM 1579 C C . MET B 1 68 ? 14.020 15.797 17.350 1.00 28.57 68 MET B C 1
ATOM 1580 O O . MET B 1 68 ? 14.048 15.040 18.314 1.00 29.94 68 MET B O 1
ATOM 1585 N N . GLN B 1 69 ? 12.937 16.211 16.988 1.00 26.22 69 GLN B N 1
ATOM 1586 C CA . GLN B 1 69 ? 11.626 16.112 17.596 1.00 28.04 69 GLN B CA 1
ATOM 1587 C C . GLN B 1 69 ? 10.627 15.500 16.628 1.00 30.52 69 GLN B C 1
ATOM 1588 O O . GLN B 1 69 ? 10.578 15.893 15.458 1.00 29.71 69 GLN B O 1
ATOM 1594 N N . ASN B 1 70 ? 9.835 14.568 17.079 1.00 27.07 70 ASN B N 1
ATOM 1595 C CA . ASN B 1 70 ? 8.749 13.959 16.330 1.00 26.57 70 ASN B CA 1
ATOM 1596 C C . ASN B 1 70 ? 7.726 15.101 16.036 1.00 31.22 70 ASN B C 1
ATOM 1597 O O . ASN B 1 70 ? 7.329 15.820 16.948 1.00 32.73 70 ASN B O 1
ATOM 1602 N N . THR B 1 71 ? 7.301 15.250 14.785 1.00 29.68 71 THR B N 1
ATOM 1603 C CA . THR B 1 71 ? 6.236 16.245 14.456 1.00 32.09 71 THR B CA 1
ATOM 1604 C C . THR B 1 71 ? 5.001 15.556 13.822 1.00 36.42 71 THR B C 1
ATOM 1605 O O . THR B 1 71 ? 4.098 16.233 13.324 1.00 38.76 71 THR B O 1
ATOM 1609 N N . GLY B 1 72 ? 4.950 14.220 13.864 1.00 31.81 72 GLY B N 1
ATOM 1610 C CA . GLY B 1 72 ? 3.833 13.466 13.299 1.00 33.18 72 GLY B CA 1
ATOM 1611 C C . GLY B 1 72 ? 4.172 11.987 13.182 1.00 35.38 72 GLY B C 1
ATOM 1612 O O . GLY B 1 72 ? 5.332 11.644 12.966 1.00 33.87 72 GLY B O 1
ATOM 1613 N N . GLY B 1 73 ? 3.171 11.112 13.335 1.00 33.58 73 GLY B N 1
ATOM 1614 C CA . GLY B 1 73 ? 3.411 9.674 13.283 1.00 31.75 73 GLY B CA 1
ATOM 1615 C C . GLY B 1 73 ? 4.030 9.144 14.560 1.00 32.85 73 GLY B C 1
ATOM 1616 O O . GLY B 1 73 ? 4.152 9.890 15.535 1.00 31.77 73 GLY B O 1
ATOM 1617 N N . ASN B 1 74 ? 4.411 7.841 14.586 1.00 29.40 74 ASN B N 1
ATOM 1618 C CA . ASN B 1 74 ? 4.948 7.221 15.796 1.00 28.57 74 ASN B CA 1
ATOM 1619 C C . ASN B 1 74 ? 6.475 7.325 15.921 1.00 30.82 74 ASN B C 1
ATOM 1620 O O . ASN B 1 74 ? 7.056 6.668 16.785 1.00 30.88 74 ASN B O 1
ATOM 1625 N N . LEU B 1 75 ? 7.104 8.128 15.069 1.00 28.02 75 LEU B N 1
ATOM 1626 C CA . LEU B 1 75 ? 8.572 8.278 15.035 1.00 26.57 75 LEU B CA 1
ATOM 1627 C C . LEU B 1 75 ? 9.233 8.511 16.400 1.00 29.38 75 LEU B C 1
ATOM 1628 O O . LEU B 1 75 ? 8.943 9.491 17.093 1.00 27.46 75 LEU B O 1
ATOM 1633 N N . ASP B 1 76 ? 10.159 7.593 16.752 1.00 25.88 76 ASP B N 1
ATOM 1634 C CA . ASP B 1 76 ? 11.028 7.640 17.930 1.00 25.64 76 ASP B CA 1
ATOM 1635 C C . ASP B 1 76 ? 12.407 8.043 17.340 1.00 27.69 76 ASP B C 1
ATOM 1636 O O . ASP B 1 76 ? 13.074 7.219 16.697 1.00 24.91 76 ASP B O 1
ATOM 1641 N N . PRO B 1 77 ? 12.789 9.325 17.499 1.00 24.55 77 PRO B N 1
ATOM 1642 C CA . PRO B 1 77 ? 14.023 9.808 16.857 1.00 23.49 77 PRO B CA 1
ATOM 1643 C C . PRO B 1 77 ? 15.310 9.212 17.371 1.00 24.99 77 PRO B C 1
ATOM 1644 O O . PRO B 1 77 ? 15.450 8.887 18.552 1.00 24.91 77 PRO B O 1
ATOM 1648 N N . LEU B 1 78 ? 16.242 9.085 16.437 1.00 21.60 78 LEU B N 1
ATOM 1649 C CA . LEU B 1 78 ? 17.646 8.729 16.592 1.00 21.99 78 LEU B CA 1
ATOM 1650 C C . LEU B 1 78 ? 18.424 9.798 15.802 1.00 23.45 78 LEU B C 1
ATOM 1651 O O . LEU B 1 78 ? 18.154 10.026 14.601 1.00 24.28 78 LEU B O 1
ATOM 1656 N N . VAL B 1 79 ? 19.296 10.513 16.500 1.00 20.86 79 VAL B N 1
ATOM 1657 C CA . VAL B 1 79 ? 20.160 11.553 15.907 1.00 20.41 79 VAL B CA 1
ATOM 1658 C C . VAL B 1 79 ? 21.600 11.201 16.229 1.00 23.63 79 VAL B C 1
ATOM 1659 O O . VAL B 1 79 ? 21.899 10.805 17.369 1.00 23.25 79 VAL B O 1
ATOM 1663 N N . GLY B 1 80 ? 22.453 11.293 15.221 1.00 20.30 80 GLY B N 1
ATOM 1664 C CA . GLY B 1 80 ? 23.876 11.011 15.393 1.00 20.47 80 GLY B CA 1
ATOM 1665 C C . GLY B 1 80 ? 24.750 11.924 14.567 1.00 24.60 80 GLY B C 1
ATOM 1666 O O . GLY B 1 80 ? 24.285 12.579 13.629 1.00 24.57 80 GLY B O 1
ATOM 1667 N N . ILE B 1 81 ? 26.034 11.913 14.872 1.00 20.54 81 ILE B N 1
ATOM 1668 C CA . ILE B 1 81 ? 27.039 12.653 14.133 1.00 22.34 81 ILE B CA 1
ATOM 1669 C C . ILE B 1 81 ? 28.186 11.688 13.847 1.00 26.84 81 ILE B C 1
ATOM 1670 O O . ILE B 1 81 ? 28.540 10.842 14.690 1.00 24.15 81 ILE B O 1
ATOM 1675 N N . MET B 1 82 ? 28.738 11.801 12.652 1.00 25.79 82 MET B N 1
ATOM 1676 C CA . MET B 1 82 ? 29.937 11.055 12.242 1.00 27.37 82 MET B CA 1
ATOM 1677 C C . MET B 1 82 ? 30.816 11.942 11.360 1.00 31.23 82 MET B C 1
ATOM 1678 O O . MET B 1 82 ? 30.379 13.036 10.975 1.00 27.89 82 MET B O 1
ATOM 1683 N N . ALA B 1 83 ? 32.029 11.463 11.024 1.00 29.56 83 ALA B N 1
ATOM 1684 C CA . ALA B 1 83 ? 32.950 12.182 10.131 1.00 33.54 83 ALA B CA 1
ATOM 1685 C C . ALA B 1 83 ? 32.608 11.900 8.643 1.00 41.73 83 ALA B C 1
ATOM 1686 O O . ALA B 1 83 ? 31.864 12.687 8.043 1.00 42.61 83 ALA B O 1
ATOM 1688 N N . GLU B 1 84 ? 33.042 10.742 8.094 1.00 38.54 84 GLU B N 1
ATOM 1689 C CA . GLU B 1 84 ? 32.679 10.296 6.746 1.00 38.75 84 GLU B CA 1
ATOM 1690 C C . GLU B 1 84 ? 31.297 9.652 6.817 1.00 42.04 84 GLU B C 1
ATOM 1691 O O . GLU B 1 84 ? 30.963 9.018 7.815 1.00 39.68 84 GLU B O 1
ATOM 1697 N N . GLU B 1 85 ? 30.494 9.829 5.775 1.00 40.61 85 GLU B N 1
ATOM 1698 C CA . GLU B 1 85 ? 29.145 9.283 5.716 1.00 41.57 85 GLU B CA 1
ATOM 1699 C C . GLU B 1 85 ? 29.163 7.751 5.576 1.00 51.05 85 GLU B C 1
ATOM 1700 O O . GLU B 1 85 ? 29.652 7.229 4.564 1.00 54.25 85 GLU B O 1
ATOM 1706 N N . ILE B 1 86 ? 28.633 7.086 6.646 1.00 47.56 86 ILE B N 1
ATOM 1707 C CA . ILE B 1 86 ? 28.484 5.634 6.447 1.00 48.25 86 ILE B CA 1
ATOM 1708 C C . ILE B 1 86 ? 27.013 5.265 6.688 1.00 47.97 86 ILE B C 1
ATOM 1709 O O . ILE B 1 86 ? 26.392 5.791 7.604 1.00 44.81 86 ILE B O 1
ATOM 1714 N N . ASP B 1 87 ? 26.518 4.235 6.317 1.00 44.74 87 ASP B N 1
ATOM 1715 C CA . ASP B 1 87 ? 25.108 3.882 6.465 1.00 42.36 87 ASP B CA 1
ATOM 1716 C C . ASP B 1 87 ? 24.764 3.057 7.695 1.00 41.56 87 ASP B C 1
ATOM 1717 O O . ASP B 1 87 ? 25.058 1.854 7.734 1.00 43.58 87 ASP B O 1
ATOM 1722 N N . PRO B 1 88 ? 24.014 3.643 8.656 1.00 33.04 88 PRO B N 1
ATOM 1723 C CA . PRO B 1 88 ? 23.623 2.872 9.848 1.00 31.19 88 PRO B CA 1
ATOM 1724 C C . PRO B 1 88 ? 22.658 1.740 9.541 1.00 31.60 88 PRO B C 1
ATOM 1725 O O . PRO B 1 88 ? 22.535 0.826 10.348 1.00 29.94 88 PRO B O 1
ATOM 1729 N N . ALA B 1 89 ? 21.958 1.812 8.382 1.00 28.17 89 ALA B N 1
ATOM 1730 C CA . ALA B 1 89 ? 20.938 0.826 8.017 1.00 26.76 89 ALA B CA 1
ATOM 1731 C C . ALA B 1 89 ? 21.473 -0.599 8.037 1.00 27.59 89 ALA B C 1
ATOM 1732 O O . ALA B 1 89 ? 20.775 -1.504 8.478 1.00 27.99 89 ALA B O 1
ATOM 1734 N N . VAL B 1 90 ? 22.709 -0.797 7.598 1.00 24.46 90 VAL B N 1
ATOM 1735 C CA . VAL B 1 90 ? 23.292 -2.154 7.574 1.00 25.35 90 VAL B CA 1
ATOM 1736 C C . VAL B 1 90 ? 23.467 -2.732 9.001 1.00 29.30 90 VAL B C 1
ATOM 1737 O O . VAL B 1 90 ? 22.924 -3.800 9.289 1.00 28.10 90 VAL B O 1
ATOM 1741 N N . SER B 1 91 ? 24.237 -2.049 9.874 1.00 27.29 91 SER B N 1
ATOM 1742 C CA . SER B 1 91 ? 24.428 -2.545 11.246 1.00 29.08 91 SER B CA 1
ATOM 1743 C C . SER B 1 91 ? 23.133 -2.545 12.094 1.00 31.93 91 SER B C 1
ATOM 1744 O O . SER B 1 91 ? 22.889 -3.507 12.814 1.00 32.75 91 SER B O 1
ATOM 1747 N N . LEU B 1 92 ? 22.260 -1.527 11.941 1.00 30.09 92 LEU B N 1
ATOM 1748 C CA . LEU B 1 92 ? 20.979 -1.509 12.685 1.00 29.47 92 LEU B CA 1
ATOM 1749 C C . LEU B 1 92 ? 20.032 -2.601 12.211 1.00 33.32 92 LEU B C 1
ATOM 1750 O O . LEU B 1 92 ? 19.289 -3.185 13.009 1.00 32.25 92 LEU B O 1
ATOM 1755 N N . GLY B 1 93 ? 20.083 -2.894 10.909 1.00 30.45 93 GLY B N 1
ATOM 1756 C CA . GLY B 1 93 ? 19.312 -3.986 10.319 1.00 29.83 93 GLY B CA 1
ATOM 1757 C C . GLY B 1 93 ? 19.688 -5.300 10.972 1.00 32.61 93 GLY B C 1
ATOM 1758 O O . GLY B 1 93 ? 18.824 -6.126 11.238 1.00 32.09 93 GLY B O 1
ATOM 1759 N N . GLN B 1 94 ? 20.987 -5.494 11.283 1.00 28.87 94 GLN B N 1
ATOM 1760 C CA . GLN B 1 94 ? 21.438 -6.718 11.952 1.00 29.87 94 GLN B CA 1
ATOM 1761 C C . GLN B 1 94 ? 20.897 -6.814 13.405 1.00 33.80 94 GLN B C 1
ATOM 1762 O O . GLN B 1 94 ? 20.634 -7.917 13.877 1.00 35.07 94 GLN B O 1
ATOM 1768 N N . VAL B 1 95 ? 20.687 -5.656 14.081 1.00 29.71 95 VAL B N 1
ATOM 1769 C CA . VAL B 1 95 ? 20.133 -5.619 15.443 1.00 29.85 95 VAL B CA 1
ATOM 1770 C C . VAL B 1 95 ? 18.684 -6.135 15.358 1.00 32.51 95 VAL B C 1
ATOM 1771 O O . VAL B 1 95 ? 18.270 -6.928 16.196 1.00 32.34 95 VAL B O 1
ATOM 1775 N N . LEU B 1 96 ? 17.947 -5.703 14.317 1.00 29.99 96 LEU B N 1
ATOM 1776 C CA . LEU B 1 96 ? 16.542 -6.064 14.091 1.00 31.62 96 LEU B CA 1
ATOM 1777 C C . LEU B 1 96 ? 16.316 -7.555 13.909 1.00 37.07 96 LEU B C 1
ATOM 1778 O O . LEU B 1 96 ? 15.270 -8.071 14.291 1.00 35.60 96 LEU B O 1
ATOM 1783 N N . GLU B 1 97 ? 17.277 -8.170 13.297 1.00 36.20 97 GLU B N 1
ATOM 1784 C CA . GLU B 1 97 ? 17.081 -9.611 13.120 1.00 38.96 97 GLU B CA 1
ATOM 1785 C C . GLU B 1 97 ? 17.656 -10.451 14.248 1.00 44.53 97 GLU B C 1
ATOM 1786 O O . GLU B 1 97 ? 17.233 -11.603 14.434 1.00 44.15 97 GLU B O 1
ATOM 1792 N N . LYS B 1 98 ? 18.280 -9.968 15.309 1.00 42.47 98 LYS B N 1
ATOM 1793 C CA . LYS B 1 98 ? 18.662 -10.668 16.534 1.00 42.74 98 LYS B CA 1
ATOM 1794 C C . LYS B 1 98 ? 17.478 -11.107 17.371 1.00 46.48 98 LYS B C 1
ATOM 1795 O O . LYS B 1 98 ? 16.437 -10.435 17.386 1.00 44.55 98 LYS B O 1
ATOM 1801 N N . ALA B 1 99 ? 17.639 -12.257 18.047 1.00 45.16 99 ALA B N 1
ATOM 1802 C CA . ALA B 1 99 ? 16.637 -12.792 18.963 1.00 45.33 99 ALA B CA 1
ATOM 1803 C C . ALA B 1 99 ? 16.820 -11.978 20.244 1.00 46.99 99 ALA B C 1
ATOM 1804 O O . ALA B 1 99 ? 17.854 -12.087 20.916 1.00 48.48 99 ALA B O 1
ATOM 1806 N N . LEU B 1 100 ? 15.887 -11.053 20.480 1.00 38.83 100 LEU B N 1
ATOM 1807 C CA . LEU B 1 100 ? 15.901 -10.157 21.633 1.00 36.36 100 LEU B CA 1
ATOM 1808 C C . LEU B 1 100 ? 14.681 -10.451 22.479 1.00 38.28 100 LEU B C 1
ATOM 1809 O O . LEU B 1 100 ? 13.575 -10.514 21.953 1.00 38.82 100 LEU B O 1
ATOM 1814 N N . ALA B 1 101 ? 14.887 -10.685 23.770 1.00 34.55 101 ALA B N 1
ATOM 1815 C CA . ALA B 1 101 ? 13.801 -11.039 24.680 1.00 34.68 101 ALA B CA 1
ATOM 1816 C C . ALA B 1 101 ? 13.306 -9.854 25.503 1.00 35.80 101 ALA B C 1
ATOM 1817 O O . ALA B 1 101 ? 12.232 -9.930 26.089 1.00 35.01 101 ALA B O 1
ATOM 1819 N N . SER B 1 102 ? 14.093 -8.771 25.589 1.00 30.43 102 SER B N 1
ATOM 1820 C CA . SER B 1 102 ? 13.711 -7.637 26.420 1.00 29.00 102 SER B CA 1
ATOM 1821 C C . SER B 1 102 ? 14.343 -6.342 25.974 1.00 31.91 102 SER B C 1
ATOM 1822 O O . SER B 1 102 ? 15.338 -6.347 25.224 1.00 30.60 102 SER B O 1
ATOM 1825 N N . GLU B 1 103 ? 13.824 -5.233 26.526 1.00 28.80 103 GLU B N 1
ATOM 1826 C CA . GLU B 1 103 ? 14.356 -3.901 26.287 1.00 28.97 103 GLU B CA 1
ATOM 1827 C C . GLU B 1 103 ? 15.830 -3.808 26.722 1.00 32.31 103 GLU B C 1
ATOM 1828 O O . GLU B 1 103 ? 16.608 -3.177 26.008 1.00 30.39 103 GLU B O 1
ATOM 1834 N N . ASN B 1 104 ? 16.218 -4.471 27.848 1.00 30.04 104 ASN B N 1
ATOM 1835 C CA . ASN B 1 104 ? 17.629 -4.488 28.312 1.00 31.03 104 ASN B CA 1
ATOM 1836 C C . ASN B 1 104 ? 18.555 -5.077 27.233 1.00 33.20 104 ASN B C 1
ATOM 1837 O O . ASN B 1 104 ? 19.602 -4.485 26.930 1.00 32.10 104 ASN B O 1
ATOM 1842 N N . ASP B 1 105 ? 18.144 -6.215 26.630 1.00 29.67 105 ASP B N 1
ATOM 1843 C CA . ASP B 1 105 ? 18.880 -6.873 25.535 1.00 29.89 105 ASP B CA 1
ATOM 1844 C C . ASP B 1 105 ? 18.988 -5.919 24.323 1.00 31.20 105 ASP B C 1
ATOM 1845 O O . ASP B 1 105 ? 20.066 -5.773 23.751 1.00 29.41 105 ASP B O 1
ATOM 1850 N N . LEU B 1 106 ? 17.876 -5.252 23.963 1.00 27.02 106 LEU B N 1
ATOM 1851 C CA . LEU B 1 106 ? 17.843 -4.316 22.846 1.00 25.79 106 LEU B CA 1
ATOM 1852 C C . LEU B 1 106 ? 18.787 -3.140 23.119 1.00 27.66 106 LEU B C 1
ATOM 1853 O O . LEU B 1 106 ? 19.618 -2.862 22.260 1.00 25.60 106 LEU B O 1
ATOM 1858 N N . ILE B 1 107 ? 18.697 -2.496 24.315 1.00 25.57 107 ILE B N 1
ATOM 1859 C CA . ILE B 1 107 ? 19.585 -1.374 24.682 1.00 25.97 107 ILE B CA 1
ATOM 1860 C C . ILE B 1 107 ? 21.050 -1.800 24.533 1.00 29.04 107 ILE B C 1
ATOM 1861 O O . ILE B 1 107 ? 21.824 -1.063 23.932 1.00 27.59 107 ILE B O 1
ATOM 1866 N N . SER B 1 108 ? 21.406 -3.002 25.027 1.00 27.95 108 SER B N 1
ATOM 1867 C CA . SER B 1 108 ? 22.772 -3.557 24.941 1.00 28.65 108 SER B CA 1
ATOM 1868 C C . SER B 1 108 ? 23.259 -3.656 23.469 1.00 31.97 108 SER B C 1
ATOM 1869 O O . SER B 1 108 ? 24.309 -3.106 23.137 1.00 31.75 108 SER B O 1
ATOM 1872 N N . GLU B 1 109 ? 22.480 -4.319 22.593 1.00 27.43 109 GLU B N 1
ATOM 1873 C CA . GLU B 1 109 ? 22.801 -4.500 21.171 1.00 27.25 109 GLU B CA 1
ATOM 1874 C C . GLU B 1 109 ? 22.869 -3.176 20.413 1.00 29.66 109 GLU B C 1
ATOM 1875 O O . GLU B 1 109 ? 23.839 -2.931 19.688 1.00 29.61 109 GLU B O 1
ATOM 1881 N N . LEU B 1 110 ? 21.860 -2.318 20.607 1.00 25.51 110 LEU B N 1
ATOM 1882 C CA . LEU B 1 110 ? 21.768 -1.017 19.951 1.00 24.57 110 LEU B CA 1
ATOM 1883 C C . LEU B 1 110 ? 22.940 -0.115 20.344 1.00 26.69 110 LEU B C 1
ATOM 1884 O O . LEU B 1 110 ? 23.570 0.471 19.463 1.00 26.85 110 LEU B O 1
ATOM 1889 N N . THR B 1 111 ? 23.247 -0.042 21.647 1.00 23.99 111 THR B N 1
ATOM 1890 C CA . THR B 1 111 ? 24.343 0.793 22.151 1.00 24.03 111 THR B CA 1
ATOM 1891 C C . THR B 1 111 ? 25.694 0.360 21.564 1.00 27.67 111 THR B C 1
ATOM 1892 O O . THR B 1 111 ? 26.465 1.231 21.159 1.00 26.15 111 THR B O 1
ATOM 1896 N N . ALA B 1 112 ? 25.960 -0.952 21.496 1.00 26.79 112 ALA B N 1
ATOM 1897 C CA . ALA B 1 112 ? 27.215 -1.503 20.964 1.00 29.15 112 ALA B CA 1
ATOM 1898 C C . ALA B 1 112 ? 27.400 -1.041 19.504 1.00 33.09 112 ALA B C 1
ATOM 1899 O O . ALA B 1 112 ? 28.457 -0.512 19.145 1.00 33.18 112 ALA B O 1
ATOM 1901 N N . VAL B 1 113 ? 26.338 -1.180 18.701 1.00 28.63 113 VAL B N 1
ATOM 1902 C CA . VAL B 1 113 ? 26.297 -0.773 17.303 1.00 28.82 113 VAL B CA 1
ATOM 1903 C C . VAL B 1 113 ? 26.438 0.748 17.134 1.00 29.05 113 VAL B C 1
ATOM 1904 O O . VAL B 1 113 ? 27.348 1.180 16.407 1.00 27.65 113 VAL B O 1
ATOM 1908 N N . ALA B 1 114 ? 25.560 1.535 17.791 1.00 25.65 114 ALA B N 1
ATOM 1909 C CA . ALA B 1 114 ? 25.553 2.995 17.672 1.00 25.30 114 ALA B CA 1
ATOM 1910 C C . ALA B 1 114 ? 26.866 3.648 18.142 1.00 27.96 114 ALA B C 1
ATOM 1911 O O . ALA B 1 114 ? 27.353 4.555 17.482 1.00 26.78 114 ALA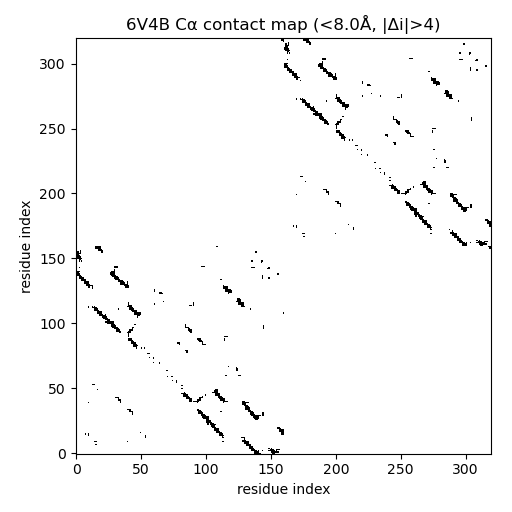 B O 1
ATOM 1913 N N . ASP B 1 115 ? 27.465 3.139 19.226 1.00 25.36 115 ASP B N 1
ATOM 1914 C CA . ASP B 1 115 ? 28.761 3.609 19.738 1.00 25.93 115 ASP B CA 1
ATOM 1915 C C . ASP B 1 115 ? 29.833 3.376 18.690 1.00 31.07 115 ASP B C 1
ATOM 1916 O O . ASP B 1 115 ? 30.788 4.110 18.636 1.00 32.78 115 ASP B O 1
ATOM 1921 N N . ARG B 1 116 ? 29.704 2.350 17.879 1.00 27.66 116 ARG B N 1
ATOM 1922 C CA . ARG B 1 116 ? 30.700 2.085 16.846 1.00 30.65 116 ARG B CA 1
ATOM 1923 C C . ARG B 1 116 ? 30.483 2.968 15.581 1.00 34.08 116 ARG B C 1
ATOM 1924 O O . ARG B 1 116 ? 31.458 3.504 15.060 1.00 36.68 116 ARG B O 1
ATOM 1932 N N . ILE B 1 117 ? 29.226 3.131 15.129 1.00 28.77 117 ILE B N 1
ATOM 1933 C CA . ILE B 1 117 ? 28.788 3.880 13.930 1.00 29.51 117 ILE B CA 1
ATOM 1934 C C . ILE B 1 117 ? 28.943 5.400 14.097 1.00 30.03 117 ILE B C 1
ATOM 1935 O O . ILE B 1 117 ? 29.241 6.092 13.130 1.00 30.80 117 ILE B O 1
ATOM 1940 N N . PHE B 1 118 ? 28.565 5.914 15.266 1.00 24.83 118 PHE B N 1
ATOM 1941 C CA . PHE B 1 118 ? 28.542 7.352 15.507 1.00 23.54 118 PHE B CA 1
ATOM 1942 C C . PHE B 1 118 ? 29.654 7.833 16.393 1.00 27.24 118 PHE B C 1
ATOM 1943 O O . PHE B 1 118 ? 30.002 7.136 17.334 1.00 26.49 118 PHE B O 1
ATOM 1951 N N . LEU B 1 119 ? 30.118 9.071 16.162 1.00 22.17 119 LEU B N 1
ATOM 1952 C CA . LEU B 1 119 ? 31.065 9.760 17.029 1.00 24.80 119 LEU B CA 1
ATOM 1953 C C . LEU B 1 119 ? 30.308 10.243 18.280 1.00 28.97 119 LEU B C 1
ATOM 1954 O O . LEU B 1 119 ? 30.876 10.319 19.365 1.00 30.48 119 LEU B O 1
ATOM 1959 N N . GLY B 1 120 ? 29.024 10.549 18.093 1.00 25.74 120 GLY B N 1
ATOM 1960 C CA . GLY B 1 120 ? 28.112 10.991 19.134 1.00 24.17 120 GLY B CA 1
ATOM 1961 C C . GLY B 1 120 ? 26.696 10.698 18.683 1.00 25.51 120 GLY B C 1
ATOM 1962 O O . GLY B 1 120 ? 26.401 10.830 17.485 1.00 22.35 120 GLY B O 1
ATOM 1963 N N . TRP B 1 121 ? 25.823 10.256 19.601 1.00 24.42 121 TRP B N 1
ATOM 1964 C CA . TRP B 1 121 ? 24.420 9.952 19.237 1.00 24.23 121 TRP B CA 1
ATOM 1965 C C . TRP B 1 121 ? 23.482 10.019 20.427 1.00 27.84 121 TRP B C 1
ATOM 1966 O O . TRP B 1 121 ? 23.923 9.964 21.587 1.00 27.08 121 TRP B O 1
ATOM 1977 N N . ASP B 1 122 ? 22.179 10.051 20.124 1.00 22.72 122 ASP B N 1
ATOM 1978 C CA . ASP B 1 122 ? 21.131 10.047 21.135 1.00 23.64 122 ASP B CA 1
ATOM 1979 C C . ASP B 1 122 ? 19.877 9.571 20.485 1.00 27.50 122 ASP B C 1
ATOM 1980 O O . ASP B 1 122 ? 19.633 9.836 19.299 1.00 26.07 122 ASP B O 1
ATOM 1985 N N . ASP B 1 123 ? 19.105 8.833 21.248 1.00 25.89 123 ASP B N 1
ATOM 1986 C CA . ASP B 1 123 ? 17.775 8.451 20.851 1.00 26.13 123 ASP B CA 1
ATOM 1987 C C . ASP B 1 123 ? 16.814 8.845 21.985 1.00 32.68 123 ASP B C 1
ATOM 1988 O O . ASP B 1 123 ? 17.259 9.388 23.000 1.00 33.22 123 ASP B O 1
ATOM 1993 N N . ASP B 1 124 ? 15.534 8.601 21.818 1.00 30.31 124 ASP B N 1
ATOM 1994 C CA . ASP B 1 124 ? 14.538 9.009 22.796 1.00 32.76 124 ASP B CA 1
ATOM 1995 C C . ASP B 1 124 ? 14.199 7.920 23.830 1.00 38.03 124 ASP B C 1
ATOM 1996 O O . ASP B 1 124 ? 13.199 8.049 24.545 1.00 39.66 124 ASP B O 1
ATOM 2001 N N . GLY B 1 125 ? 15.000 6.850 23.862 1.00 35.47 125 GLY B N 1
ATOM 2002 C CA . GLY B 1 125 ? 14.797 5.704 24.746 1.00 35.17 125 GLY B CA 1
ATOM 2003 C C . GLY B 1 125 ? 13.462 5.009 24.518 1.00 38.93 125 GLY B C 1
ATOM 2004 O O . GLY B 1 125 ? 13.000 4.258 25.381 1.00 38.96 125 GLY B O 1
ATOM 2005 N N . GLY B 1 126 ? 12.833 5.287 23.364 1.00 35.19 126 GLY B N 1
ATOM 2006 C CA . GLY B 1 126 ? 11.495 4.814 23.015 1.00 36.27 126 GLY B CA 1
ATOM 2007 C C . GLY B 1 126 ? 10.402 5.448 23.875 1.00 41.31 126 GLY B C 1
ATOM 2008 O O . GLY B 1 126 ? 9.308 4.886 23.996 1.00 41.43 126 GLY B O 1
ATOM 2009 N N . LYS B 1 127 ? 10.668 6.637 24.478 1.00 37.44 127 LYS B N 1
ATOM 2010 C CA . LYS B 1 127 ? 9.675 7.290 25.338 1.00 38.78 127 LYS B CA 1
ATOM 2011 C C . LYS B 1 127 ? 9.607 8.818 25.206 1.00 39.79 127 LYS B C 1
ATOM 2012 O O . LYS B 1 127 ? 8.536 9.375 25.396 1.00 40.24 127 LYS B O 1
ATOM 2018 N N . GLY B 1 128 ? 10.727 9.462 24.898 1.00 34.19 128 GLY B N 1
ATOM 2019 C CA . GLY B 1 128 ? 10.806 10.920 24.808 1.00 35.30 128 GLY B CA 1
ATOM 2020 C C . GLY B 1 128 ? 10.212 11.622 23.598 1.00 36.53 128 GLY B C 1
ATOM 2021 O O . GLY B 1 128 ? 9.805 12.780 23.710 1.00 37.06 128 GLY B O 1
ATOM 2022 N N . TYR B 1 129 ? 10.254 10.980 22.405 1.00 29.89 129 TYR B N 1
ATOM 2023 C CA . TYR B 1 129 ? 9.844 11.558 21.105 1.00 27.93 129 TYR B CA 1
ATOM 2024 C C . TYR B 1 129 ? 10.680 12.784 20.714 1.00 29.48 129 TYR B C 1
ATOM 2025 O O . TYR B 1 129 ? 10.343 13.545 19.797 1.00 28.74 129 TYR B O 1
ATOM 2034 N N . SER B 1 130 ? 11.843 12.915 21.384 1.00 25.54 130 SER B N 1
ATOM 2035 C CA . SER B 1 130 ? 12.782 14.010 21.183 1.00 23.91 130 SER B CA 1
ATOM 2036 C C . SER B 1 130 ? 14.157 13.429 21.484 1.00 28.05 130 SER B C 1
ATOM 2037 O O . SER B 1 130 ? 14.291 12.603 22.395 1.00 29.61 130 SER B O 1
ATOM 2040 N N . ALA B 1 131 ? 15.149 13.792 20.685 1.00 24.33 131 ALA B N 1
ATOM 2041 C CA . ALA B 1 131 ? 16.518 13.334 20.899 1.00 24.04 131 ALA B CA 1
ATOM 2042 C C . ALA B 1 131 ? 17.414 14.547 20.754 1.00 28.15 131 ALA B C 1
ATOM 2043 O O . ALA B 1 131 ? 17.171 15.389 19.884 1.00 28.26 131 ALA B O 1
ATOM 2045 N N . SER B 1 132 ? 18.418 14.671 21.616 1.00 24.96 132 SER B N 1
ATOM 2046 C CA . SER B 1 132 ? 19.322 15.822 21.543 1.00 25.68 132 SER B CA 1
ATOM 2047 C C . SER B 1 132 ? 20.744 15.403 21.767 1.00 29.43 132 SER B C 1
ATOM 2048 O O . SER B 1 132 ? 21.017 14.419 22.469 1.00 27.36 132 SER B O 1
ATOM 2051 N N . LEU B 1 133 ? 21.651 16.159 21.181 1.00 26.39 133 LEU B N 1
ATOM 2052 C CA . LEU B 1 133 ? 23.061 15.838 21.149 1.00 28.35 133 LEU B CA 1
ATOM 2053 C C . LEU B 1 133 ? 23.887 17.114 21.267 1.00 30.15 133 LEU B C 1
ATOM 2054 O O . LEU B 1 133 ? 23.478 18.167 20.783 1.00 27.86 133 LEU B O 1
ATOM 2059 N N . GLU B 1 134 ? 25.071 16.992 21.875 1.00 26.84 134 GLU B N 1
ATOM 2060 C CA . GLU B 1 134 ? 26.073 18.040 21.993 1.00 28.53 134 GLU B CA 1
ATOM 2061 C C . GLU B 1 134 ? 27.366 17.332 21.632 1.00 32.19 134 GLU B C 1
ATOM 2062 O O . GLU B 1 134 ? 27.631 16.250 22.169 1.00 31.09 134 GLU B O 1
ATOM 2068 N N . PHE B 1 135 ? 28.127 17.893 20.677 1.00 28.78 135 PHE B N 1
ATOM 2069 C CA . PHE B 1 135 ? 29.354 17.251 20.216 1.00 28.57 135 PHE B CA 1
ATOM 2070 C C . PHE B 1 135 ? 30.420 18.267 19.895 1.00 31.92 135 PHE B C 1
ATOM 2071 O O . PHE B 1 135 ? 30.194 19.146 19.065 1.00 31.18 135 PHE B O 1
ATOM 2079 N N . THR B 1 136 ? 31.603 18.095 20.495 1.00 30.39 136 THR B N 1
ATOM 2080 C CA . THR B 1 136 ? 32.757 18.965 20.252 1.00 32.00 136 THR B CA 1
ATOM 2081 C C . THR B 1 136 ? 33.547 18.394 19.081 1.00 35.94 136 THR B C 1
ATOM 2082 O O . THR B 1 136 ? 33.991 17.235 19.128 1.00 36.41 136 THR B O 1
ATOM 2086 N N . ILE B 1 137 ? 33.698 19.197 18.020 1.00 30.62 137 ILE B N 1
ATOM 2087 C CA . ILE B 1 137 ? 34.440 18.794 16.826 1.00 30.30 137 ILE B CA 1
ATOM 2088 C C . ILE B 1 137 ? 35.924 18.483 17.217 1.00 35.46 137 ILE B C 1
ATOM 2089 O O . ILE B 1 137 ? 36.600 19.355 17.762 1.00 36.47 137 ILE B O 1
ATOM 2094 N N . PRO B 1 138 ? 36.424 17.247 16.976 1.00 35.77 138 PRO B N 1
ATOM 2095 C CA . PRO B 1 138 ? 37.806 16.912 17.382 1.00 38.57 138 PRO B CA 1
ATOM 2096 C C . PRO B 1 138 ? 38.914 17.366 16.417 1.00 42.91 138 PRO B C 1
ATOM 2097 O O . PRO B 1 138 ? 40.087 17.478 16.796 1.00 42.31 138 PRO B O 1
ATOM 2101 N N . ARG B 1 139 ? 38.553 17.563 15.145 1.00 39.17 139 ARG B N 1
ATOM 2102 C CA . ARG B 1 139 ? 39.489 17.970 14.108 1.00 40.60 139 ARG B CA 1
ATOM 2103 C C . ARG B 1 139 ? 38.768 18.693 12.981 1.00 40.61 139 ARG B C 1
ATOM 2104 O O . ARG B 1 139 ? 37.573 18.458 12.765 1.00 37.23 139 ARG B O 1
ATOM 2112 N N . ASP B 1 140 ? 39.497 19.561 12.255 1.00 38.31 140 ASP B N 1
ATOM 2113 C CA . ASP B 1 140 ? 38.919 20.263 11.108 1.00 37.36 140 ASP B CA 1
ATOM 2114 C C . ASP B 1 140 ? 38.479 19.238 10.067 1.00 39.22 140 ASP B C 1
ATOM 2115 O O . ASP B 1 140 ? 39.173 18.246 9.835 1.00 38.06 140 ASP B O 1
ATOM 2120 N N . GLY B 1 141 ? 37.340 19.483 9.460 1.00 35.13 141 GLY B N 1
ATOM 2121 C CA . GLY B 1 141 ? 36.843 18.608 8.413 1.00 35.59 141 GLY B CA 1
ATOM 2122 C C . GLY B 1 141 ? 35.351 18.668 8.246 1.00 37.09 141 GLY B C 1
ATOM 2123 O O . GLY B 1 141 ? 34.670 19.453 8.920 1.00 35.17 141 GLY B O 1
ATOM 2124 N N . THR B 1 142 ? 34.855 17.839 7.313 1.00 33.30 142 THR B N 1
ATOM 2125 C CA . THR B 1 142 ? 33.445 17.681 7.004 1.00 31.93 142 THR B CA 1
ATOM 2126 C C . THR B 1 142 ? 32.860 16.601 7.903 1.00 32.69 142 THR B C 1
ATOM 2127 O O . THR B 1 142 ? 33.430 15.505 8.046 1.00 31.46 142 THR B O 1
ATOM 2131 N N . TYR B 1 143 ? 31.732 16.926 8.518 1.00 27.93 143 TYR B N 1
ATOM 2132 C CA . TYR B 1 143 ? 30.992 15.991 9.381 1.00 25.58 143 TYR B CA 1
ATOM 2133 C C . TYR B 1 143 ? 29.609 15.799 8.817 1.00 28.77 143 TYR B C 1
ATOM 2134 O O . TYR B 1 143 ? 29.187 16.559 7.937 1.00 27.61 143 TYR B O 1
ATOM 2143 N N . HIS B 1 144 ? 28.940 14.741 9.245 1.00 25.43 144 HIS B N 1
ATOM 2144 C CA . HIS B 1 144 ? 27.577 14.464 8.810 1.00 26.47 144 HIS B CA 1
ATOM 2145 C C . HIS B 1 144 ? 26.681 14.161 9.993 1.00 28.06 144 HIS B C 1
ATOM 2146 O O . HIS B 1 144 ? 27.075 13.424 10.913 1.00 27.76 144 HIS B O 1
ATOM 2153 N N . ILE B 1 145 ? 25.481 14.745 9.974 1.00 21.80 145 ILE B N 1
ATOM 2154 C CA . ILE B 1 145 ? 24.441 14.493 10.957 1.00 21.19 145 ILE B CA 1
ATOM 2155 C C . ILE B 1 145 ? 23.502 13.470 10.312 1.00 25.99 145 ILE B C 1
ATOM 2156 O O . ILE B 1 145 ? 23.117 13.631 9.141 1.00 25.43 145 ILE B O 1
ATOM 2161 N N . PHE B 1 146 ? 23.121 12.464 11.082 1.00 22.00 146 PHE B N 1
ATOM 2162 C CA . PHE B 1 146 ? 22.156 11.442 10.684 1.00 21.83 146 PHE B CA 1
ATOM 2163 C C . PHE B 1 146 ? 20.878 11.657 11.500 1.00 25.71 146 PHE B C 1
ATOM 2164 O O . PHE B 1 146 ? 20.948 11.735 12.744 1.00 24.87 146 PHE B O 1
ATOM 2172 N N . ALA B 1 147 ? 19.721 11.705 10.819 1.00 22.83 147 ALA B N 1
ATOM 2173 C CA . ALA B 1 147 ? 18.420 11.831 11.455 1.00 22.60 147 ALA B CA 1
ATOM 2174 C C . ALA B 1 147 ? 17.595 10.649 10.982 1.00 26.30 147 ALA B C 1
ATOM 2175 O O . ALA B 1 147 ? 17.387 10.506 9.773 1.00 23.51 147 ALA B O 1
ATOM 2177 N N . GLY B 1 148 ? 17.223 9.781 11.916 1.00 24.24 148 GLY B N 1
ATOM 2178 C CA . GLY B 1 148 ? 16.431 8.599 11.595 1.00 24.96 148 GLY B CA 1
ATOM 2179 C C . GLY B 1 148 ? 15.569 8.099 12.725 1.00 27.29 148 GLY B C 1
ATOM 2180 O O . GLY B 1 148 ? 15.277 8.825 13.683 1.00 26.47 148 GLY B O 1
ATOM 2181 N N . SER B 1 149 ? 15.186 6.824 12.621 1.00 22.38 149 SER B N 1
ATOM 2182 C CA . SER B 1 149 ? 14.384 6.198 13.652 1.00 22.44 149 SER B CA 1
ATOM 2183 C C . SER B 1 149 ? 15.277 5.322 14.511 1.00 24.35 149 SER B C 1
ATOM 2184 O O . SER B 1 149 ? 16.192 4.649 14.004 1.00 22.85 149 SER B O 1
ATOM 2187 N N . THR B 1 150 ? 14.977 5.261 15.804 1.00 21.87 150 THR B N 1
ATOM 2188 C CA . THR B 1 150 ? 15.636 4.275 16.632 1.00 20.80 150 THR B CA 1
ATOM 2189 C C . THR B 1 150 ? 14.820 2.941 16.475 1.00 24.79 150 THR B C 1
ATOM 2190 O O . THR B 1 150 ? 13.905 2.844 15.631 1.00 24.62 150 THR B O 1
ATOM 2194 N N . ILE B 1 151 ? 15.169 1.945 17.282 1.00 22.80 151 ILE B N 1
ATOM 2195 C CA . ILE B 1 151 ? 14.490 0.650 17.273 1.00 22.48 151 ILE B CA 1
ATOM 2196 C C . ILE B 1 151 ? 13.761 0.497 18.604 1.00 25.70 151 ILE B C 1
ATOM 2197 O O . ILE B 1 151 ? 14.370 0.633 19.664 1.00 25.25 151 ILE B O 1
ATOM 2202 N N . THR B 1 152 ? 12.471 0.193 18.547 1.00 25.08 152 THR B N 1
ATOM 2203 C CA . THR B 1 152 ? 11.679 0.057 19.763 1.00 26.23 152 THR B CA 1
ATOM 2204 C C . THR B 1 152 ? 10.613 -1.023 19.608 1.00 29.70 152 THR B C 1
ATOM 2205 O O . THR B 1 152 ? 10.161 -1.308 18.490 1.00 28.45 152 THR B O 1
ATOM 2209 N N . ASN B 1 153 ? 10.155 -1.558 20.732 1.00 27.13 153 ASN B N 1
ATOM 2210 C CA . ASN B 1 153 ? 9.079 -2.544 20.697 1.00 27.94 153 ASN B CA 1
ATOM 2211 C C . ASN B 1 153 ? 7.719 -1.869 20.870 1.00 32.34 153 ASN B C 1
ATOM 2212 O O . ASN B 1 153 ? 7.536 -1.044 21.769 1.00 33.79 153 ASN B O 1
ATOM 2217 N N . GLN B 1 154 ? 6.761 -2.240 20.026 1.00 30.20 154 GLN B N 1
ATOM 2218 C CA . GLN B 1 154 ? 5.413 -1.675 20.029 1.00 31.35 154 GLN B CA 1
ATOM 2219 C C . GLN B 1 154 ? 4.312 -2.737 20.194 1.00 37.30 154 GLN B C 1
ATOM 2220 O O . GLN B 1 154 ? 3.126 -2.418 20.163 1.00 39.46 154 GLN B O 1
ATOM 2226 N N . ARG B 1 155 ? 4.701 -3.998 20.419 1.00 32.35 155 ARG B N 1
ATOM 2227 C CA . ARG B 1 155 ? 3.765 -5.120 20.533 1.00 32.87 155 ARG B CA 1
ATOM 2228 C C . ARG B 1 155 ? 3.634 -5.693 21.945 1.00 35.88 155 ARG B C 1
ATOM 2229 O O . ARG B 1 155 ? 4.644 -5.874 22.627 1.00 34.05 155 ARG B O 1
ATOM 2237 N N . LEU B 1 156 ? 2.395 -6.027 22.352 1.00 32.29 156 LEU B N 1
ATOM 2238 C CA . LEU B 1 156 ? 2.143 -6.633 23.662 1.00 32.48 156 LEU B CA 1
ATOM 2239 C C . LEU B 1 156 ? 2.181 -8.157 23.567 1.00 35.27 156 LEU B C 1
ATOM 2240 O O . LEU B 1 156 ? 2.184 -8.840 24.602 1.00 36.71 156 LEU B O 1
ATOM 2245 N N . ASP B 1 157 ? 2.095 -8.708 22.342 1.00 30.93 157 ASP B N 1
ATOM 2246 C CA . ASP B 1 157 ? 2.005 -10.169 22.160 1.00 30.37 157 ASP B CA 1
ATOM 2247 C C . ASP B 1 157 ? 3.362 -10.887 22.156 1.00 30.41 157 ASP B C 1
ATOM 2248 O O . ASP B 1 157 ? 3.396 -12.114 22.201 1.00 30.00 157 ASP B O 1
ATOM 2253 N N . LYS B 1 158 ? 4.462 -10.122 22.085 1.00 28.87 158 LYS B N 1
ATOM 2254 C CA . LYS B 1 158 ? 5.863 -10.571 22.110 1.00 27.14 158 LYS B CA 1
ATOM 2255 C C . LYS B 1 158 ? 6.795 -9.372 22.059 1.00 29.86 158 LYS B C 1
ATOM 2256 O O . LYS B 1 158 ? 6.376 -8.276 21.683 1.00 31.69 158 LYS B O 1
ATOM 2262 N N . PHE B 1 159 ? 8.068 -9.584 22.387 1.00 26.04 159 PHE B N 1
ATOM 2263 C CA . PHE B 1 159 ? 9.058 -8.508 22.280 1.00 25.75 159 PHE B CA 1
ATOM 2264 C C . PHE B 1 159 ? 9.735 -8.687 20.909 1.00 32.69 159 PHE B C 1
ATOM 2265 O O . PHE B 1 159 ? 10.583 -9.581 20.748 1.00 31.46 159 PHE B O 1
ATOM 2273 N N . GLN B 1 160 ? 9.286 -7.897 19.909 1.00 31.12 160 GLN B N 1
ATOM 2274 C CA . GLN B 1 160 ? 9.788 -7.964 18.525 1.00 31.04 160 GLN B CA 1
ATOM 2275 C C . GLN B 1 160 ? 9.933 -6.516 18.042 1.00 30.96 160 GLN B C 1
ATOM 2276 O O . GLN B 1 160 ? 9.005 -5.957 17.461 1.00 30.88 160 GLN B O 1
ATOM 2282 N N . PRO B 1 161 ? 11.056 -5.865 18.356 1.00 27.98 161 PRO B N 1
ATOM 2283 C CA . PRO B 1 161 ? 11.175 -4.432 18.019 1.00 27.91 161 PRO B CA 1
ATOM 2284 C C . PRO B 1 161 ? 11.299 -4.151 16.516 1.00 28.83 161 PRO B C 1
ATOM 2285 O O . PRO B 1 161 ? 11.640 -5.046 15.729 1.00 25.29 161 PRO B O 1
ATOM 2289 N N . THR B 1 162 ? 10.981 -2.910 16.119 1.00 24.99 162 THR B N 1
ATOM 2290 C CA . THR B 1 162 ? 11.043 -2.491 14.713 1.00 25.18 162 THR B CA 1
ATOM 2291 C C . THR B 1 162 ? 11.409 -1.023 14.703 1.00 26.97 162 THR B C 1
ATOM 2292 O O . THR B 1 162 ? 11.521 -0.384 15.755 1.00 25.12 162 THR B O 1
ATOM 2296 N N . TYR B 1 163 ? 11.550 -0.486 13.500 1.00 23.72 163 TYR B N 1
ATOM 2297 C CA . TYR B 1 163 ? 11.718 0.945 13.303 1.00 22.64 163 TYR B CA 1
ATOM 2298 C C . TYR B 1 163 ? 10.336 1.616 13.495 1.00 27.37 163 TYR B C 1
ATOM 2299 O O . TYR B 1 163 ? 9.295 0.942 13.591 1.00 25.62 163 TYR B O 1
ATOM 2308 N N . THR B 1 164 ? 10.346 2.962 13.498 1.00 25.99 164 THR B N 1
ATOM 2309 C CA . THR B 1 164 ? 9.159 3.805 13.574 1.00 26.74 164 THR B CA 1
ATOM 2310 C C . THR B 1 164 ? 9.204 4.735 12.357 1.00 31.24 164 THR B C 1
ATOM 2311 O O . THR B 1 164 ? 10.242 4.852 11.700 1.00 26.61 164 THR B O 1
ATOM 2315 N N . THR B 1 165 ? 8.066 5.379 12.044 1.00 30.45 165 THR B N 1
ATOM 2316 C CA . THR B 1 165 ? 7.922 6.242 10.873 1.00 29.84 165 THR B CA 1
ATOM 2317 C C . THR B 1 165 ? 7.228 7.567 11.238 1.00 34.14 165 THR B C 1
ATOM 2318 O O . THR B 1 165 ? 6.441 7.623 12.204 1.00 33.18 165 THR B O 1
ATOM 2322 N N . GLY B 1 166 ? 7.494 8.599 10.436 1.00 29.27 166 GLY B N 1
ATOM 2323 C CA . GLY B 1 166 ? 6.862 9.892 10.620 1.00 29.70 166 GLY B CA 1
ATOM 2324 C C . GLY B 1 166 ? 7.713 11.073 10.262 1.00 33.35 166 GLY B C 1
ATOM 2325 O O . GLY B 1 166 ? 8.796 10.936 9.674 1.00 32.09 166 GLY B O 1
ATOM 2326 N N . SER B 1 167 ? 7.228 12.242 10.630 1.00 30.76 167 SER B N 1
ATOM 2327 C CA . SER B 1 167 ? 7.967 13.459 10.336 1.00 29.79 167 SER B CA 1
ATOM 2328 C C . SER B 1 167 ? 8.705 13.977 11.554 1.00 29.54 167 SER B C 1
ATOM 2329 O O . SER B 1 167 ? 8.341 13.698 12.697 1.00 27.50 167 SER B O 1
ATOM 2332 N N . PHE B 1 168 ? 9.699 14.809 11.297 1.00 27.00 168 PHE B N 1
ATOM 2333 C CA . PHE B 1 168 ? 10.476 15.403 12.349 1.00 25.87 168 PHE B CA 1
ATOM 2334 C C . PHE B 1 168 ? 10.894 16.810 11.985 1.00 30.75 168 PHE B C 1
ATOM 2335 O O . PHE B 1 168 ? 10.891 17.180 10.804 1.00 30.27 168 PHE B O 1
ATOM 2343 N N . GLN B 1 169 ? 11.318 17.556 13.001 1.00 25.03 169 GLN B N 1
ATOM 2344 C CA . GLN B 1 169 ? 11.997 18.840 12.846 1.00 25.15 169 GLN B CA 1
ATOM 2345 C C . GLN B 1 169 ? 13.354 18.627 13.469 1.00 29.27 169 GLN B C 1
ATOM 2346 O O . GLN B 1 169 ? 13.473 18.138 14.607 1.00 29.47 169 GLN B O 1
ATOM 2352 N N . LEU B 1 170 ? 14.372 18.977 12.710 1.00 25.32 170 LEU B N 1
ATOM 2353 C CA . LEU B 1 170 ? 15.751 18.877 13.144 1.00 24.11 170 LEU B CA 1
ATOM 2354 C C . LEU B 1 170 ? 16.296 20.284 13.261 1.00 29.19 170 LEU B C 1
ATOM 2355 O O . LEU B 1 170 ? 16.238 21.059 12.296 1.00 28.81 170 LEU B O 1
ATOM 2360 N N . ILE B 1 171 ? 16.822 20.609 14.440 1.00 25.22 171 ILE B N 1
ATOM 2361 C CA . ILE B 1 171 ? 17.418 21.900 14.737 1.00 26.27 171 ILE B CA 1
ATOM 2362 C C . ILE B 1 171 ? 18.896 21.676 14.973 1.00 28.82 171 ILE B C 1
ATOM 2363 O O . ILE B 1 171 ? 19.274 20.884 15.846 1.00 27.39 171 ILE B O 1
ATOM 2368 N N . LEU B 1 172 ? 19.723 22.383 14.198 1.00 25.85 172 LEU B N 1
ATOM 2369 C CA . LEU B 1 172 ? 21.182 22.333 14.313 1.00 25.00 172 LEU B CA 1
ATOM 2370 C C . LEU B 1 172 ? 21.735 23.679 14.759 1.00 30.20 172 LEU B C 1
ATOM 2371 O O . LEU B 1 172 ? 21.345 24.719 14.230 1.00 29.42 172 LEU B O 1
ATOM 2376 N N . GLY 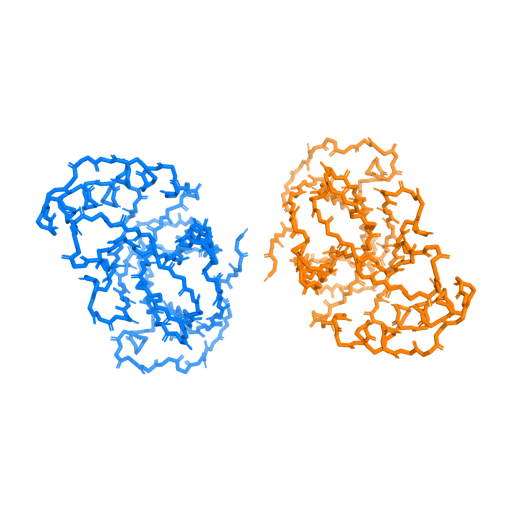B 1 173 ? 22.639 23.626 15.731 1.00 28.00 173 GLY B N 1
ATOM 2377 C CA . GLY B 1 173 ? 23.332 24.795 16.261 1.00 28.41 173 GLY B CA 1
ATOM 2378 C C . GLY B 1 173 ? 24.835 24.625 16.185 1.00 32.72 173 GLY B C 1
ATOM 2379 O O . GLY B 1 173 ? 25.365 23.560 16.495 1.00 31.34 173 GLY B O 1
ATOM 2380 N N . LEU B 1 174 ? 25.521 25.669 15.774 1.00 31.62 174 LEU B N 1
ATOM 2381 C CA . LEU B 1 174 ? 26.977 25.706 15.709 1.00 31.60 174 LEU B CA 1
ATOM 2382 C C . LEU B 1 174 ? 27.359 26.794 16.705 1.00 37.83 174 LEU B C 1
ATOM 2383 O O . LEU B 1 174 ? 27.056 27.974 16.478 1.00 36.05 174 LEU B O 1
ATOM 2388 N N . ASN B 1 175 ? 27.903 26.369 17.870 1.00 36.06 175 ASN B N 1
ATOM 2389 C CA . ASN B 1 175 ? 28.241 27.236 19.009 1.00 37.35 175 ASN B CA 1
ATOM 2390 C C . ASN B 1 175 ? 26.992 28.020 19.460 1.00 42.66 175 ASN B C 1
ATOM 2391 O O . ASN B 1 175 ? 27.080 29.196 19.834 1.00 44.05 175 ASN B O 1
ATOM 2396 N N . ALA B 1 176 ? 25.830 27.347 19.396 1.00 38.37 176 ALA B N 1
ATOM 2397 C CA . ALA B 1 176 ? 24.527 27.895 19.769 1.00 39.20 176 ALA B CA 1
ATOM 2398 C C . ALA B 1 176 ? 23.876 26.942 20.797 1.00 40.43 176 ALA B C 1
ATOM 2399 O O . ALA B 1 176 ? 23.038 26.104 20.432 1.00 37.72 176 ALA B O 1
ATOM 2401 N N . PRO B 1 177 ? 24.288 27.045 22.094 1.00 39.45 177 PRO B N 1
ATOM 2402 C CA . PRO B 1 177 ? 23.757 26.121 23.121 1.00 39.32 177 PRO B CA 1
ATOM 2403 C C . PRO B 1 177 ? 22.250 26.172 23.365 1.00 42.12 177 PRO B C 1
ATOM 2404 O O . PRO B 1 177 ? 21.704 25.186 23.854 1.00 42.10 177 PRO B O 1
ATOM 2408 N N . GLN B 1 178 ? 21.578 27.285 22.996 1.00 38.73 178 GLN B N 1
ATOM 2409 C CA . GLN B 1 178 ? 20.121 27.437 23.148 1.00 38.54 178 GLN B CA 1
ATOM 2410 C C . GLN B 1 178 ? 19.326 26.332 22.421 1.00 40.59 178 GLN B C 1
ATOM 2411 O O . GLN B 1 178 ? 18.201 26.040 22.817 1.00 41.05 178 GLN B O 1
ATOM 2417 N N . VAL B 1 179 ? 19.931 25.685 21.395 1.00 35.57 179 VAL B N 1
ATOM 2418 C CA . VAL B 1 179 ? 19.295 24.578 20.668 1.00 34.49 179 VAL B CA 1
ATOM 2419 C C . VAL B 1 179 ? 18.869 23.426 21.625 1.00 40.82 179 VAL B C 1
ATOM 2420 O O . VAL B 1 179 ? 17.734 22.920 21.529 1.00 40.23 179 VAL B O 1
ATOM 2424 N N . ILE B 1 180 ? 19.746 23.041 22.568 1.00 38.93 180 ILE B N 1
ATOM 2425 C CA . ILE B 1 180 ? 19.401 21.904 23.441 1.00 40.34 180 ILE B CA 1
ATOM 2426 C C . ILE B 1 180 ? 18.589 22.332 24.700 1.00 47.05 180 ILE B C 1
ATOM 2427 O O . ILE B 1 180 ? 18.344 21.498 25.581 1.00 45.63 180 ILE B O 1
ATOM 2432 N N . SER B 1 181 ? 18.111 23.601 24.727 1.00 46.72 181 SER B N 1
ATOM 2433 C CA . SER B 1 181 ? 17.244 24.157 25.772 1.00 50.23 181 SER B CA 1
ATOM 2434 C C . SER B 1 181 ? 15.793 24.239 25.245 1.00 55.71 181 SER B C 1
ATOM 2435 O O . SER B 1 181 ? 14.861 24.520 26.010 1.00 56.41 181 SER B O 1
ATOM 2438 N N . GLY B 1 182 ? 15.626 23.977 23.951 1.00 52.07 182 GLY B N 1
ATOM 2439 C CA . GLY B 1 182 ? 14.338 24.043 23.271 1.00 53.65 182 GLY B CA 1
ATOM 2440 C C . GLY B 1 182 ? 14.066 25.399 22.652 1.00 61.65 182 GLY B C 1
ATOM 2441 O O . GLY B 1 182 ? 12.912 25.722 22.349 1.00 62.07 182 GLY B O 1
ATOM 2442 N N . GLU B 1 183 ? 15.132 26.204 22.475 1.00 60.27 183 GLU B N 1
ATOM 2443 C CA . GLU B 1 183 ? 15.089 27.528 21.859 1.00 62.39 183 GLU B CA 1
ATOM 2444 C C . GLU B 1 183 ? 15.710 27.346 20.476 1.00 67.05 183 GLU B C 1
ATOM 2445 O O . GLU B 1 183 ? 16.925 27.470 20.306 1.00 65.85 183 GLU B O 1
ATOM 2451 N N . GLY B 1 184 ? 14.861 26.962 19.524 1.00 64.98 184 GLY B N 1
ATOM 2452 C CA . GLY B 1 184 ? 15.252 26.635 18.159 1.00 63.63 184 GLY B CA 1
ATOM 2453 C C . GLY B 1 184 ? 15.343 27.733 17.118 1.00 68.44 184 GLY B C 1
ATOM 2454 O O . GLY B 1 184 ? 15.803 27.450 16.015 1.00 66.84 184 GLY B O 1
ATOM 2455 N N . GLU B 1 185 ? 14.940 28.987 17.441 1.00 67.11 185 GLU B N 1
ATOM 2456 C CA . GLU B 1 185 ? 14.958 30.142 16.516 1.00 67.49 185 GLU B CA 1
ATOM 2457 C C . GLU B 1 185 ? 16.199 30.194 15.574 1.00 68.28 185 GLU B C 1
ATOM 2458 O O . GLU B 1 185 ? 17.332 30.198 16.068 1.00 66.96 185 GLU B O 1
ATOM 2464 N N . PRO B 1 186 ? 16.000 30.205 14.225 1.00 63.42 186 PRO B N 1
ATOM 2465 C CA . PRO B 1 186 ? 17.152 30.256 13.301 1.00 61.72 186 PRO B CA 1
ATOM 2466 C C . PRO B 1 186 ? 17.902 31.584 13.372 1.00 64.49 186 PRO B C 1
ATOM 2467 O O . PRO B 1 186 ? 17.265 32.632 13.498 1.00 66.36 186 PRO B O 1
ATOM 2471 N N . GLU B 1 187 ? 19.256 31.525 13.357 1.00 58.27 187 GLU B N 1
ATOM 2472 C CA . GLU B 1 187 ? 20.174 32.672 13.484 1.00 57.84 187 GLU B CA 1
ATOM 2473 C C . GLU B 1 187 ? 21.445 32.497 12.620 1.00 56.19 187 GLU B C 1
ATOM 2474 O O . GLU B 1 187 ? 21.907 31.370 12.429 1.00 51.75 187 GLU B O 1
ATOM 2480 N N . GLY B 1 188 ? 22.018 33.620 12.162 1.00 52.61 188 GLY B N 1
ATOM 2481 C CA . GLY B 1 188 ? 23.254 33.666 11.382 1.00 51.64 188 GLY B CA 1
ATOM 2482 C C . GLY B 1 188 ? 23.258 32.910 10.065 1.00 54.32 188 GLY B C 1
ATOM 2483 O O . GLY B 1 188 ? 22.204 32.462 9.590 1.00 53.50 188 GLY B O 1
ATOM 2484 N N . GLU B 1 189 ? 24.457 32.752 9.471 1.00 50.40 189 GLU B N 1
ATOM 2485 C CA . GLU B 1 189 ? 24.597 32.070 8.184 1.00 49.93 189 GLU B CA 1
ATOM 2486 C C . GLU B 1 189 ? 24.505 30.548 8.292 1.00 50.82 189 GLU B C 1
ATOM 2487 O O . GLU B 1 189 ? 24.946 29.962 9.288 1.00 48.88 189 GLU B O 1
ATOM 2493 N N . VAL B 1 190 ? 23.953 29.923 7.234 1.00 47.75 190 VAL B N 1
ATOM 2494 C CA . VAL B 1 190 ? 23.793 28.473 7.102 1.00 46.35 190 VAL B CA 1
ATOM 2495 C C . VAL B 1 190 ? 25.164 27.772 7.159 1.00 47.98 190 VAL B C 1
ATOM 2496 O O . VAL B 1 190 ? 26.182 28.354 6.763 1.00 47.84 190 VAL B O 1
ATOM 2500 N N . PHE B 1 191 ? 25.192 26.551 7.715 1.00 41.96 191 PHE B N 1
ATOM 2501 C CA . PHE B 1 191 ? 26.431 25.787 7.868 1.00 40.36 191 PHE B CA 1
ATOM 2502 C C . PHE B 1 191 ? 26.193 24.313 7.526 1.00 40.73 191 PHE B C 1
ATOM 2503 O O . PHE B 1 191 ? 27.134 23.515 7.556 1.00 39.69 191 PHE B O 1
ATOM 2511 N N . ALA B 1 192 ? 24.930 23.954 7.240 1.00 34.20 192 ALA B N 1
ATOM 2512 C CA . ALA B 1 192 ? 24.539 22.586 6.908 1.00 32.85 192 ALA B CA 1
ATOM 2513 C C . ALA B 1 192 ? 23.558 22.516 5.746 1.00 37.54 192 ALA B C 1
ATOM 2514 O O . ALA B 1 192 ? 22.813 23.464 5.481 1.00 36.08 192 ALA B O 1
ATOM 2516 N N . SER B 1 193 ? 23.523 21.365 5.070 1.00 35.24 193 SER B N 1
ATOM 2517 C CA . SER B 1 193 ? 22.563 21.135 4.000 1.00 36.50 193 SER B CA 1
ATOM 2518 C C . SER B 1 193 ? 22.273 19.651 3.894 1.00 40.50 193 SER B C 1
ATOM 2519 O O . SER B 1 193 ? 23.029 18.841 4.429 1.00 37.37 193 SER B O 1
ATOM 2522 N N . LEU B 1 194 ? 21.202 19.296 3.173 1.00 41.24 194 LEU B N 1
ATOM 2523 C CA . LEU B 1 194 ? 20.823 17.910 2.913 1.00 42.03 194 LEU B CA 1
ATOM 2524 C C . LEU B 1 194 ? 21.996 17.227 2.164 1.00 50.29 194 LEU B C 1
ATOM 2525 O O . LEU B 1 194 ? 22.586 17.839 1.271 1.00 52.42 194 LEU B O 1
ATOM 2530 N N . ALA B 1 195 ? 22.426 16.040 2.623 1.00 46.73 195 ALA B N 1
ATOM 2531 C CA . ALA B 1 195 ? 23.542 15.318 2.010 1.00 72.48 195 ALA B CA 1
ATOM 2532 C C . ALA B 1 195 ? 23.036 14.248 1.054 1.00 112.02 195 ALA B C 1
ATOM 2533 O O . ALA B 1 195 ? 23.669 13.996 0.035 1.00 80.98 195 ALA B O 1
#

Nearest PDB structures (foldseek):
  6v4b-assembly2_B  TM=1.006E+00  e=2.712E-41  Desulfofustis sp. PB-SRB1
  6v4a-assembly1_B  TM=9.604E-01  e=1.170E-30  Desulfofustis sp. PB-SRB1
  6v4a-assembly1_E  TM=9.614E-01  e=3.256E-30  Desulfofustis sp. PB-SRB1
  6v4a-assembly1_C  TM=9.599E-01  e=7.904E-30  Desulfofustis sp. PB-SRB1
  9fth-assembly1_B  TM=9.147E-01  e=1.789E-25  Desulfofustis sp. PB-SRB1

Sequence (320 aa):
GRVQHHFTGYYIEEDDGGRRGGIFYSLPDMKQGDIIYASMQNTGGNLDPLVGIMAEEIDPAVSLGQVLEKALASENDLISELTAVADRIFLGWDDDGGKGYSASLEFTIPRDGTYHIFAGSTITNQRLDKFQPTYTTGSFQLILGLNAPQVISGEGEPEGEVFASLAGRVQHFTGYYIEEDDGGRRGGIFYSLPDMKQGDIIYASMQNTGGNLDPLVGIMAEEIDPAVSLGQVLEKALASENDLISELTAVADRIFLGWDDDGGKGYSASLEFTIPRDGTYHIFAGSTITNQRLDKFQPTYTTGSFQLILGLNAPQVISGEGEPEGEVFASLA

Solvent-accessible surface area: 15603 Å² total; per-residue (Å²): 63,72,5,21,70,32,115,12,132,1,54,108,20,127,28,40,26,2,23,0,64,106,5,112,126,45,26,47,0,16,0,6,0,49,34,82,30,64,74,0,6,0,0,0,0,0,5,29,135,89,86,82,0,39,97,18,4,25,98,2,46,147,97,110,18,84,42,69,122,61,1,93,75,49,10,45,66,17,0,89,160,13,9,96,17,64,49,31,9,40,30,170,47,101,50,1,51,12,100,28,73,1,73,166,81,30,66,4,22,0,12,0,0,7,1,4,10,42,92,104,196,105,112,48,74,8,67,52,3,60,1,26,0,54,0,12,0,0,10,74,0,77,54,1,75,80,69,109,11,144,78,72,65,124,108,14,8,47,55,38,72,72,6,24,68,32,114,13,126,2,55,107,23,135,30,38,27,2,21,0,63,106,5,115,126,48,27,47,0,16,0,6,0,46,35,82,30,63,74,0,4,0,0,0,0,0,6,30,138,87,90,82,0,39,98,25,3,28,89,2,45,133,97,110,19,85,43,68,123,60,1,92,76,51,9,47,59,16,0,88,163,16,9,96,17,63,48,31,9,40,28,169,47,101,53,1,51,12,101,29,74,1,78,167,83,30,65,4,24,0,11,0,0,7,2,6,12,38,93,106,195,106,112,48,74,8,68,50,3,63,0,24,0,55,0,12,0,0,9,73,1,76,61,1,74,81,70,109,11,129,79,81,66,127,108,14,7,46,53,39

B-factor: mean 37.97, std 14.93, range [20.3, 149.07]

Secondary structure (DSSP, 8-state):
-EEEEEEEEE-TT--EEEEEEEE-TT-EEEEEEEEEEET--EEEEEESS---HHHHHHHHHHS---SHHHHHHHHHHHHHHH-SEEEE-TTTSSEEEEEEE--SSEEEEEEEEE--B---SSS---B---EEEEEEEEES-GGGGGT----BSS---EE-/-EEEEEEEEEBTTB-EEEEEEEE-TT-EEEEEEEEEEET--EEEEEESS---HHHHHHHHHHS---SHHHHHHHHHHHHHHH-SEEEE-TTTSSEEEEEEE--SSEEEEEEEEE--B---SSS---B---EEEEEEEEES-GGGGGT----BSS---EE-

Organism: NCBI:txid1385624